Protein AF-A0A1Q9V1P1-F1 (afdb_monomer)

Solvent-accessible surface area (backbone atoms only — not comparable to full-atom values): 10902 Å² total; per-residue (Å²): 132,72,70,79,78,67,69,70,75,79,71,92,53,67,64,60,58,49,51,49,50,50,49,48,67,58,44,41,55,55,51,9,43,53,54,6,36,26,51,24,18,42,76,57,68,39,40,88,61,74,66,48,83,85,30,65,69,72,20,43,69,40,45,76,73,29,38,64,60,49,50,41,84,78,64,68,96,49,63,64,30,51,38,67,47,28,50,52,34,13,52,50,38,25,49,51,52,49,52,51,50,52,50,52,50,52,52,48,42,75,75,70,34,85,84,62,61,89,82,62,66,50,73,66,52,38,36,69,75,64,33,49,69,56,53,61,71,42,37,57,77,79,38,43,86,84,45,68,78,86,48,75,64,63,64,51,51,67,61,62,71,74,75,74,82,81,80,80,85,83,87,81,84,84,85,90,82,85,91,86,132

Secondary structure (DSSP, 8-state):
--GGG--PPPP--HHHHHHHHHHHHHHHHHHHHHHHHHHHHHHTT----PPPTTHHHHTHHHHHTT-TTTT-SSPPSSPPPPHHHHHHHHHHHHHHHHHHHHHHHHHHHHHH-TTS-TTS--HHHHHHHH-HHHHHHTHHHH-TTTS----HHHHHHHHHTT---PPPPPP----------

Mean predicted aligned error: 16.91 Å

Sequence (181 aa):
MQRERRENPYPFDWQLAAGAGLAVLLGVPVLGLHLGRILANLTVGAGLTLTAQDEIFTCLPGLLRGDAAAGLDPAPDSEVATAVALWAWSGGMTLTLAMLGIWATAWWWQRHGPGKVLGTATKDEAEQLLGSSRLRRHRHVIRPDLYPRRTLGDRLVGILTWTQPEHAPEQVDGPAEAGRS

Radius of gyration: 40.96 Å; Cα contacts (8 Å, |Δi|>4): 120; chains: 1; bounding box: 60×41×129 Å

Structure (mmCIF, N/CA/C/O backbone):
data_AF-A0A1Q9V1P1-F1
#
_entry.id   AF-A0A1Q9V1P1-F1
#
loop_
_atom_site.group_PDB
_atom_site.id
_atom_site.type_symbol
_atom_site.label_atom_id
_atom_site.label_alt_id
_atom_site.label_comp_id
_atom_site.label_asym_id
_atom_site.label_entity_id
_atom_site.label_seq_id
_atom_site.pdbx_PDB_ins_code
_atom_site.Cartn_x
_atom_site.Cartn_y
_atom_site.Cartn_z
_atom_site.occupancy
_atom_site.B_iso_or_equiv
_atom_site.auth_seq_id
_atom_site.auth_comp_id
_atom_site.auth_asym_id
_atom_site.auth_atom_id
_atom_site.pdbx_PDB_model_num
ATOM 1 N N . MET A 1 1 ? -41.689 -8.551 16.081 1.00 45.94 1 MET A N 1
ATOM 2 C CA . MET A 1 1 ? -40.897 -7.821 17.097 1.00 45.94 1 MET A CA 1
ATOM 3 C C . MET A 1 1 ? -39.895 -8.675 17.895 1.00 45.94 1 MET A C 1
ATOM 5 O O . MET A 1 1 ? -39.017 -8.088 18.498 1.00 45.94 1 MET A O 1
ATOM 9 N N . GLN A 1 2 ? -39.937 -10.023 17.905 1.00 54.56 2 GLN A N 1
ATOM 10 C CA . GLN A 1 2 ? -38.922 -10.837 18.622 1.00 54.56 2 GLN A CA 1
ATOM 11 C C . GLN A 1 2 ? -37.746 -11.369 17.771 1.00 54.56 2 GLN A C 1
ATOM 13 O O . GLN A 1 2 ? -36.764 -11.842 18.337 1.00 54.56 2 GLN A O 1
ATOM 18 N N . ARG A 1 3 ? -37.813 -11.295 16.432 1.00 50.81 3 ARG A N 1
ATOM 19 C CA . ARG A 1 3 ? -36.730 -11.763 15.536 1.00 50.81 3 ARG A CA 1
ATOM 20 C C . ARG A 1 3 ? -35.490 -10.862 15.565 1.00 50.81 3 ARG A C 1
ATOM 22 O O . ARG A 1 3 ? -34.380 -11.367 15.554 1.00 50.81 3 ARG A O 1
ATOM 29 N N . GLU A 1 4 ? -35.697 -9.562 15.721 1.00 50.78 4 GLU A N 1
ATOM 30 C CA . GLU A 1 4 ? -34.662 -8.515 15.729 1.00 50.78 4 GLU A CA 1
ATOM 31 C C . GLU A 1 4 ? -33.763 -8.553 16.982 1.00 50.78 4 GLU A C 1
ATOM 33 O O . GLU A 1 4 ? -32.690 -7.972 17.012 1.00 50.78 4 GLU A O 1
ATOM 38 N N . ARG A 1 5 ? -34.171 -9.293 18.026 1.00 54.66 5 ARG A N 1
ATOM 39 C CA . ARG A 1 5 ? -33.427 -9.433 19.292 1.00 54.66 5 ARG A CA 1
ATOM 40 C C . ARG A 1 5 ? -32.485 -10.643 19.335 1.00 54.66 5 ARG A C 1
ATOM 42 O O . ARG A 1 5 ? -31.863 -10.873 20.368 1.00 54.66 5 ARG A O 1
ATOM 49 N N . ARG A 1 6 ? -32.449 -11.458 18.273 1.00 56.62 6 ARG A N 1
ATOM 50 C CA . ARG A 1 6 ? -31.662 -12.706 18.191 1.00 56.62 6 ARG A CA 1
ATOM 51 C C . ARG A 1 6 ? -30.543 -12.666 17.153 1.00 56.62 6 ARG A C 1
ATOM 53 O O . ARG A 1 6 ? -29.820 -13.651 17.034 1.00 56.62 6 ARG A O 1
ATOM 60 N N . GLU A 1 7 ? -30.378 -11.564 16.430 1.00 47.47 7 GLU A N 1
ATOM 61 C CA . GLU A 1 7 ? -29.141 -11.332 15.691 1.00 47.47 7 GLU A CA 1
ATOM 62 C C . GLU A 1 7 ? -28.078 -10.917 16.699 1.00 47.47 7 GLU A C 1
ATOM 64 O O . GLU A 1 7 ? -27.977 -9.763 17.107 1.00 47.47 7 GLU A O 1
ATOM 69 N N . ASN A 1 8 ? -27.324 -11.908 17.168 1.00 51.56 8 ASN A N 1
ATOM 70 C CA . ASN A 1 8 ? -26.041 -11.650 17.790 1.00 51.56 8 ASN A CA 1
ATOM 71 C C . ASN A 1 8 ? -25.154 -11.037 16.694 1.00 51.56 8 ASN A C 1
ATOM 73 O O . ASN A 1 8 ? -24.924 -11.725 15.694 1.00 51.56 8 ASN A O 1
ATOM 77 N N . PRO A 1 9 ? -24.691 -9.778 16.819 1.00 60.25 9 PRO A N 1
ATOM 78 C CA . PRO A 1 9 ? -23.701 -9.246 15.898 1.00 60.25 9 PRO A CA 1
ATOM 79 C C . PRO A 1 9 ? -22.531 -10.218 15.913 1.00 60.25 9 PRO A C 1
ATOM 81 O O . PRO A 1 9 ? -22.012 -10.531 16.987 1.00 60.25 9 PRO A O 1
ATOM 84 N N . TYR A 1 10 ? -22.175 -10.760 14.749 1.00 52.19 10 TYR A N 1
ATOM 85 C CA . TYR A 1 10 ? -21.054 -11.683 14.661 1.00 52.19 10 TYR A CA 1
ATOM 86 C C . TYR A 1 10 ? -19.842 -10.986 15.298 1.00 52.19 10 TYR A C 1
ATOM 88 O O . TYR A 1 10 ? -19.524 -9.860 14.895 1.00 52.19 10 TYR A O 1
ATOM 96 N N . PRO A 1 11 ? -19.244 -11.554 16.362 1.00 66.25 11 PRO A N 1
ATOM 97 C CA . PRO A 1 11 ? -18.160 -10.883 17.053 1.00 66.25 11 PRO A CA 1
ATOM 98 C C . PRO A 1 11 ? -17.034 -10.687 16.050 1.00 66.25 11 PRO A C 1
ATOM 100 O O . PRO A 1 11 ? -16.699 -11.624 15.333 1.00 66.25 11 PRO A O 1
ATOM 103 N N . PHE A 1 12 ? -16.486 -9.472 15.999 1.00 67.75 12 PHE A N 1
ATOM 104 C CA . PHE A 1 12 ? -15.350 -9.145 15.148 1.00 67.75 12 PHE A CA 1
ATOM 105 C C . PHE A 1 12 ? -14.227 -10.148 15.419 1.00 67.75 12 PHE A C 1
ATOM 107 O O . PHE A 1 12 ? -13.562 -10.116 16.456 1.00 67.75 12 PHE A O 1
ATOM 114 N N . ASP A 1 13 ? -14.073 -11.085 14.502 1.00 76.31 13 ASP A N 1
ATOM 115 C CA . ASP A 1 13 ? -13.143 -12.180 14.573 1.00 76.31 13 ASP A CA 1
ATOM 116 C C . ASP A 1 13 ? -11.808 -11.729 13.991 1.00 76.31 13 ASP A C 1
ATOM 118 O O . ASP A 1 13 ? -11.713 -11.099 12.935 1.00 76.31 13 ASP A O 1
ATOM 122 N N . TRP A 1 14 ? -10.732 -12.058 14.705 1.00 82.69 14 TRP A N 1
ATOM 123 C CA . TRP A 1 14 ? -9.365 -11.706 14.318 1.00 82.69 14 TRP A CA 1
ATOM 124 C C . TRP A 1 14 ? -8.993 -12.227 12.919 1.00 82.69 14 TRP A C 1
ATOM 126 O O . TRP A 1 14 ? -8.036 -11.734 12.334 1.00 82.69 14 TRP A O 1
ATOM 136 N N . GLN A 1 15 ? -9.754 -13.179 12.366 1.00 89.44 15 GLN A N 1
ATOM 137 C CA . GLN A 1 15 ? -9.591 -13.721 11.018 1.00 89.44 15 GLN A CA 1
ATOM 138 C C . GLN A 1 15 ? -9.695 -12.639 9.939 1.00 89.44 15 GLN A C 1
ATOM 140 O O . GLN A 1 15 ? -8.880 -12.631 9.021 1.00 89.44 15 GLN A O 1
ATOM 145 N N . LEU A 1 16 ? -10.631 -11.690 10.065 1.00 82.62 16 LEU A N 1
ATOM 146 C CA . LEU A 1 16 ? -10.758 -10.575 9.118 1.00 82.62 16 LEU A CA 1
ATOM 147 C C . LEU A 1 16 ? -9.546 -9.645 9.197 1.00 82.62 16 LEU A C 1
ATOM 149 O O . LEU A 1 16 ? -8.992 -9.251 8.173 1.00 82.62 16 LEU A O 1
ATOM 153 N N . ALA A 1 17 ? -9.096 -9.340 10.415 1.00 84.31 17 ALA A N 1
ATOM 154 C CA . ALA A 1 17 ? -7.903 -8.531 10.631 1.00 84.31 17 ALA A CA 1
ATOM 155 C C . ALA A 1 17 ? -6.632 -9.235 10.122 1.00 84.31 17 ALA A C 1
ATOM 157 O O . ALA A 1 17 ? -5.791 -8.602 9.490 1.00 84.31 17 ALA A O 1
ATOM 158 N N . ALA A 1 18 ? -6.507 -10.545 10.341 1.00 89.44 18 ALA A N 1
ATOM 159 C CA . ALA A 1 18 ? -5.396 -11.350 9.847 1.00 89.44 18 ALA A CA 1
ATOM 160 C C . ALA A 1 18 ? -5.415 -11.474 8.319 1.00 89.44 18 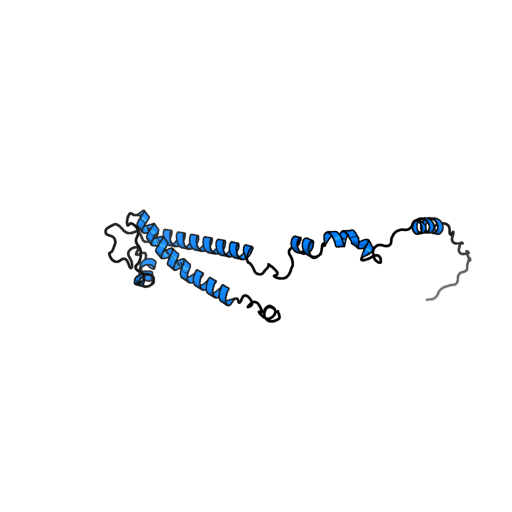ALA A C 1
ATOM 162 O O . ALA A 1 18 ? -4.376 -11.308 7.687 1.00 89.44 18 ALA A O 1
ATOM 163 N N . GLY A 1 19 ? -6.586 -11.701 7.718 1.00 90.31 19 GLY A N 1
ATOM 164 C CA . GLY A 1 19 ? -6.763 -11.733 6.268 1.00 90.31 19 GLY A CA 1
ATOM 165 C C . GLY A 1 19 ? -6.411 -10.395 5.620 1.00 90.31 19 GLY A C 1
ATOM 166 O O . GLY A 1 19 ? -5.662 -10.364 4.647 1.00 90.31 19 GLY A O 1
ATOM 167 N N . ALA A 1 20 ? -6.863 -9.281 6.203 1.00 88.81 20 ALA A N 1
ATOM 168 C CA . ALA A 1 20 ? -6.478 -7.943 5.765 1.00 88.81 20 ALA A CA 1
ATOM 169 C C . ALA A 1 20 ? -4.968 -7.704 5.919 1.00 88.81 20 ALA A C 1
ATOM 171 O O . ALA A 1 20 ? -4.325 -7.224 4.990 1.00 88.81 20 ALA A O 1
ATOM 172 N N . GLY A 1 21 ? -4.384 -8.092 7.056 1.00 91.56 21 GLY A N 1
ATOM 173 C CA . GLY A 1 21 ? -2.945 -7.996 7.295 1.00 91.56 21 GLY A CA 1
ATOM 174 C C . GLY A 1 21 ? -2.126 -8.788 6.276 1.00 91.56 21 GLY A C 1
ATOM 175 O O . GLY A 1 21 ? -1.149 -8.270 5.743 1.00 91.56 21 GLY A O 1
ATOM 176 N N . LEU A 1 22 ? -2.558 -10.006 5.940 1.00 95.00 22 LEU A N 1
ATOM 177 C CA . LEU A 1 22 ? -1.918 -10.841 4.924 1.00 95.00 22 LEU A CA 1
ATOM 178 C C . LEU A 1 22 ? -2.058 -10.241 3.519 1.00 95.00 22 LEU A C 1
ATOM 180 O O . LEU A 1 22 ? -1.078 -10.184 2.779 1.00 95.00 22 LEU A O 1
ATOM 184 N N . ALA A 1 23 ? -3.250 -9.754 3.163 1.00 92.50 23 ALA A N 1
ATOM 185 C CA . ALA A 1 23 ? -3.490 -9.092 1.884 1.00 92.50 23 ALA A CA 1
ATOM 186 C C . ALA A 1 23 ? -2.625 -7.833 1.724 1.00 92.50 23 ALA A C 1
ATOM 188 O O . ALA A 1 23 ? -2.068 -7.608 0.654 1.00 92.50 23 ALA A O 1
ATOM 189 N N . VAL A 1 24 ? -2.454 -7.045 2.789 1.00 93.44 24 VAL A N 1
ATOM 190 C CA . VAL A 1 24 ? -1.553 -5.884 2.806 1.00 93.44 24 VAL A CA 1
ATOM 191 C C . VAL A 1 24 ? -0.095 -6.328 2.688 1.00 93.44 24 VAL A C 1
ATOM 193 O O . VAL A 1 24 ? 0.628 -5.803 1.844 1.00 93.44 24 VAL A O 1
ATOM 196 N N . LEU A 1 25 ? 0.329 -7.315 3.483 1.00 94.00 25 LEU A N 1
ATOM 197 C CA . LEU A 1 25 ? 1.704 -7.820 3.500 1.00 94.00 25 LEU A CA 1
ATOM 198 C C . LEU A 1 25 ? 2.157 -8.328 2.127 1.00 94.00 25 LEU A C 1
ATOM 200 O O . LEU A 1 25 ? 3.292 -8.080 1.734 1.00 94.00 25 LEU A O 1
ATOM 204 N N . LEU A 1 26 ? 1.283 -9.031 1.406 1.00 94.12 26 LEU A N 1
ATOM 205 C CA . LEU A 1 26 ? 1.601 -9.592 0.092 1.00 94.12 26 LEU A CA 1
ATOM 206 C C . LEU A 1 26 ? 1.299 -8.616 -1.051 1.00 94.12 26 LEU A C 1
ATOM 208 O O . LEU A 1 26 ? 2.063 -8.530 -2.009 1.00 94.12 26 LEU A O 1
ATOM 212 N N . GLY A 1 27 ? 0.200 -7.869 -0.960 1.00 94.88 27 GLY A N 1
ATOM 213 C CA . GLY A 1 27 ? -0.269 -6.989 -2.026 1.00 94.88 27 GLY A CA 1
ATOM 214 C C . GLY A 1 27 ? 0.524 -5.691 -2.139 1.00 94.88 27 GLY A C 1
ATOM 215 O O . GLY A 1 27 ? 0.838 -5.270 -3.251 1.00 94.88 27 GLY A O 1
ATOM 216 N N . VAL A 1 28 ? 0.890 -5.059 -1.017 1.00 96.38 28 VAL A N 1
ATOM 217 C CA . VAL A 1 28 ? 1.591 -3.762 -1.035 1.00 96.38 28 VAL A CA 1
ATOM 218 C C . VAL A 1 28 ? 2.962 -3.842 -1.714 1.00 96.38 28 VAL A C 1
ATOM 220 O O . VAL A 1 28 ? 3.223 -2.980 -2.551 1.00 96.38 28 VAL A O 1
ATOM 223 N N . PRO A 1 29 ? 3.822 -4.848 -1.456 1.00 95.31 29 PRO A N 1
ATOM 224 C CA . PRO A 1 29 ? 5.093 -4.974 -2.168 1.00 95.31 29 PRO A CA 1
ATOM 225 C C . PRO A 1 29 ? 4.919 -5.191 -3.673 1.00 95.31 29 PRO A C 1
ATOM 227 O O . PRO A 1 29 ? 5.636 -4.584 -4.463 1.00 95.31 29 PRO A O 1
ATOM 230 N N . VAL A 1 30 ? 3.949 -6.016 -4.084 1.00 95.25 30 VAL A N 1
ATOM 231 C CA . VAL A 1 30 ? 3.679 -6.282 -5.507 1.00 95.25 30 VAL A CA 1
ATOM 232 C C . VAL A 1 30 ? 3.199 -5.009 -6.205 1.00 95.25 30 VAL A C 1
ATOM 234 O O . VAL A 1 30 ? 3.740 -4.631 -7.243 1.00 95.25 30 VAL A O 1
ATOM 237 N N . LEU A 1 31 ? 2.233 -4.302 -5.613 1.00 95.56 31 LEU A N 1
ATOM 238 C CA . LEU A 1 31 ? 1.747 -3.023 -6.136 1.00 95.56 31 LEU A CA 1
ATOM 239 C C . LEU A 1 31 ? 2.850 -1.964 -6.155 1.00 95.56 31 LEU A C 1
ATOM 241 O O . LEU A 1 31 ? 2.987 -1.241 -7.139 1.00 95.56 31 LEU A O 1
ATOM 245 N N . GLY A 1 32 ? 3.654 -1.892 -5.095 1.00 95.81 32 GLY A N 1
ATOM 246 C CA . GLY A 1 32 ? 4.775 -0.968 -4.983 1.00 95.81 32 GLY A CA 1
ATOM 247 C C . GLY A 1 32 ? 5.842 -1.206 -6.046 1.00 95.81 32 GLY A C 1
ATOM 248 O O . GLY A 1 32 ? 6.342 -0.242 -6.618 1.00 95.81 32 GLY A O 1
ATOM 249 N N . LEU A 1 33 ? 6.133 -2.466 -6.374 1.00 95.81 33 LEU A N 1
ATOM 250 C CA . LEU A 1 33 ? 7.082 -2.831 -7.424 1.00 95.81 33 LEU A CA 1
ATOM 251 C C . LEU A 1 33 ? 6.575 -2.445 -8.821 1.00 95.81 33 LEU A C 1
ATOM 253 O O . LEU A 1 33 ? 7.312 -1.833 -9.588 1.00 95.81 33 LEU A O 1
ATOM 257 N N . HIS A 1 34 ? 5.307 -2.725 -9.143 1.00 95.12 34 HIS A N 1
ATOM 258 C CA . HIS A 1 34 ? 4.727 -2.366 -10.447 1.00 95.12 34 HIS A CA 1
ATOM 259 C C . HIS A 1 34 ? 4.560 -0.852 -10.619 1.00 95.12 34 HIS A C 1
ATOM 261 O O . HIS A 1 34 ? 4.956 -0.294 -11.641 1.00 95.12 34 HIS A O 1
ATOM 267 N N . LEU A 1 35 ? 4.029 -0.158 -9.608 1.00 95.75 35 LEU A N 1
ATOM 268 C CA . LEU A 1 35 ? 3.885 1.302 -9.634 1.00 95.75 35 LEU A CA 1
ATOM 269 C C . LEU A 1 35 ? 5.245 2.010 -9.595 1.00 95.75 35 LEU A C 1
ATOM 271 O O . LEU A 1 35 ? 5.440 3.010 -10.284 1.00 95.75 35 LEU A O 1
ATOM 275 N N . GLY A 1 36 ? 6.200 1.469 -8.837 1.00 94.81 36 GLY A N 1
ATOM 276 C CA . GLY A 1 36 ? 7.583 1.932 -8.816 1.00 94.81 36 GLY A CA 1
ATOM 277 C C . GLY A 1 36 ? 8.264 1.782 -10.170 1.00 94.81 36 GLY A C 1
ATOM 278 O O . GLY A 1 36 ? 8.895 2.728 -10.630 1.00 94.81 36 GLY A O 1
ATOM 279 N N . ARG A 1 37 ? 8.074 0.645 -10.852 1.00 94.44 37 ARG A N 1
ATOM 280 C CA . ARG A 1 37 ? 8.557 0.430 -12.223 1.00 94.44 37 ARG A CA 1
ATOM 281 C C . ARG A 1 37 ? 7.979 1.447 -13.199 1.00 94.44 37 ARG A C 1
ATOM 283 O O . ARG A 1 37 ? 8.737 2.041 -13.958 1.00 94.44 37 ARG A O 1
ATOM 290 N N . ILE A 1 38 ? 6.661 1.667 -13.167 1.00 94.75 38 ILE A N 1
A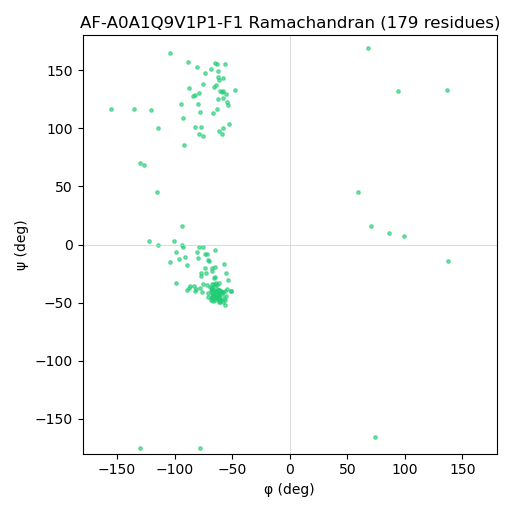TOM 291 C CA . ILE A 1 38 ? 6.003 2.664 -14.026 1.00 94.75 38 ILE A CA 1
ATOM 292 C C . ILE A 1 38 ? 6.645 4.034 -13.810 1.00 94.75 38 ILE A C 1
ATOM 294 O O . ILE A 1 38 ? 7.016 4.699 -14.772 1.00 94.75 38 ILE A O 1
ATOM 298 N N . LEU A 1 39 ? 6.826 4.438 -12.552 1.00 95.56 39 LEU A N 1
ATOM 299 C CA . LEU A 1 39 ? 7.386 5.743 -12.223 1.00 95.56 39 LEU A CA 1
ATOM 300 C C . LEU A 1 39 ? 8.868 5.854 -12.610 1.00 95.56 39 LEU A C 1
ATOM 302 O O . LEU A 1 39 ? 9.270 6.861 -13.183 1.00 95.56 39 LEU A O 1
ATOM 306 N N . ALA A 1 40 ? 9.656 4.800 -12.394 1.00 94.44 40 ALA A N 1
ATOM 307 C CA . ALA A 1 40 ? 11.049 4.735 -12.820 1.00 94.44 40 ALA A CA 1
ATOM 308 C C . ALA A 1 40 ? 11.180 4.875 -14.344 1.00 94.44 40 ALA A C 1
ATOM 310 O O . ALA A 1 40 ? 11.933 5.723 -14.820 1.00 94.44 40 ALA A O 1
ATOM 311 N N . ASN A 1 41 ? 10.396 4.112 -15.106 1.00 94.44 41 ASN A N 1
ATOM 312 C CA . ASN A 1 41 ? 10.390 4.171 -16.568 1.00 94.44 41 ASN A CA 1
ATOM 313 C C . ASN A 1 41 ? 9.881 5.527 -17.088 1.00 94.44 41 ASN A C 1
ATOM 315 O O . ASN A 1 41 ? 10.438 6.061 -18.045 1.00 94.44 41 ASN A O 1
ATOM 319 N N . LEU A 1 42 ? 8.912 6.156 -16.413 1.00 93.50 42 LEU A N 1
ATOM 320 C CA . LEU A 1 42 ? 8.497 7.527 -16.727 1.00 93.50 42 LEU A CA 1
ATOM 321 C C . LEU A 1 42 ? 9.640 8.536 -16.555 1.00 93.50 42 LEU A C 1
ATOM 323 O O . LEU A 1 42 ? 9.778 9.429 -17.388 1.00 93.50 42 LEU A O 1
ATOM 327 N N . THR A 1 43 ? 10.479 8.399 -15.519 1.00 92.81 43 THR A N 1
ATOM 328 C CA . THR A 1 43 ? 11.584 9.349 -15.285 1.00 92.81 43 THR A CA 1
ATOM 329 C C . THR A 1 43 ? 12.693 9.308 -16.334 1.00 92.81 43 THR A C 1
ATOM 331 O O . THR A 1 43 ? 13.386 10.308 -16.503 1.00 92.81 43 THR A O 1
ATOM 334 N N . VAL A 1 44 ? 12.843 8.195 -17.056 1.00 93.19 44 VAL A N 1
ATOM 335 C CA . VAL A 1 44 ? 13.832 8.041 -18.141 1.00 93.19 44 VAL A CA 1
ATOM 336 C C . VAL A 1 44 ? 13.223 8.197 -19.538 1.00 93.19 44 VAL A C 1
ATOM 338 O O . VAL A 1 44 ? 13.923 8.078 -20.536 1.00 93.19 44 VAL A O 1
ATOM 341 N N . GLY A 1 45 ? 11.927 8.510 -19.626 1.00 88.69 45 GLY A N 1
ATOM 342 C CA . GLY A 1 45 ? 11.244 8.737 -20.900 1.00 88.69 45 GLY A CA 1
ATOM 343 C C . GLY A 1 45 ? 10.709 7.475 -21.577 1.00 88.69 45 GLY A C 1
ATOM 344 O O . GLY A 1 45 ? 10.216 7.574 -22.696 1.00 88.69 45 GLY A O 1
ATOM 345 N N . ALA A 1 46 ? 10.715 6.321 -20.899 1.00 87.81 46 ALA A N 1
ATOM 346 C CA . ALA A 1 46 ? 10.155 5.076 -21.427 1.00 87.81 46 ALA A CA 1
ATOM 347 C C . ALA A 1 46 ? 8.622 4.997 -21.429 1.00 87.81 46 ALA A C 1
ATOM 349 O O . ALA A 1 46 ? 8.035 4.029 -21.910 1.00 87.81 46 ALA A O 1
ATOM 350 N N . GLY A 1 47 ? 7.960 6.037 -20.920 1.00 87.25 47 GLY A N 1
ATOM 351 C CA . GLY A 1 47 ? 6.508 6.150 -20.939 1.00 87.25 47 GLY A CA 1
ATOM 352 C C . GLY A 1 47 ? 5.807 5.240 -19.927 1.00 87.25 47 GLY A C 1
ATOM 353 O O . GLY A 1 47 ? 6.400 4.724 -18.975 1.00 87.25 47 GLY A O 1
ATOM 354 N N . LEU A 1 48 ? 4.493 5.088 -20.109 1.00 87.50 48 LEU A N 1
ATOM 355 C CA . LEU A 1 48 ? 3.657 4.252 -19.251 1.00 87.50 48 LEU A CA 1
ATOM 356 C C . LEU A 1 48 ? 3.847 2.777 -19.605 1.00 87.50 48 LEU A C 1
ATOM 358 O O . LEU A 1 48 ? 3.258 2.263 -20.550 1.00 87.50 48 LEU A O 1
ATOM 362 N N . THR A 1 49 ? 4.645 2.092 -18.796 1.00 88.19 49 THR A N 1
ATOM 363 C CA . THR A 1 49 ? 4.914 0.659 -18.931 1.00 88.19 49 THR A CA 1
ATOM 364 C C . THR A 1 49 ? 3.913 -0.134 -18.093 1.00 88.19 49 THR A C 1
ATOM 366 O O . THR A 1 49 ? 4.159 -0.440 -16.927 1.00 88.19 49 THR A O 1
ATOM 369 N N . LEU A 1 50 ? 2.740 -0.428 -18.657 1.00 86.75 50 LEU A N 1
ATOM 370 C CA . LEU A 1 50 ? 1.718 -1.253 -18.002 1.00 86.75 50 LEU A CA 1
ATOM 371 C C . LEU A 1 50 ? 2.012 -2.739 -18.240 1.00 86.75 50 LEU A C 1
ATOM 373 O O . LEU A 1 50 ? 2.203 -3.158 -19.376 1.00 86.75 50 LEU A O 1
ATOM 377 N N . THR A 1 51 ? 2.060 -3.534 -17.170 1.00 88.88 51 THR A N 1
ATOM 378 C CA . THR A 1 51 ? 2.232 -4.994 -17.269 1.00 88.88 51 THR A CA 1
ATOM 379 C C . THR A 1 51 ? 0.925 -5.636 -17.716 1.00 88.88 51 THR A C 1
ATOM 381 O O . THR A 1 51 ? -0.137 -5.278 -17.198 1.00 88.88 51 THR A O 1
ATOM 384 N N . ALA A 1 52 ? 0.998 -6.615 -18.616 1.00 88.62 52 ALA A N 1
ATOM 385 C CA . ALA A 1 52 ? -0.138 -7.477 -18.915 1.00 88.62 52 ALA A CA 1
ATOM 386 C C . ALA A 1 52 ? -0.560 -8.271 -17.663 1.00 88.62 52 ALA A C 1
ATOM 388 O O . ALA A 1 52 ? 0.255 -8.551 -16.781 1.00 88.62 52 ALA A O 1
ATOM 389 N N . GLN A 1 53 ? -1.852 -8.591 -17.543 1.00 88.62 53 GLN A N 1
ATOM 390 C CA . GLN A 1 53 ? -2.414 -9.165 -16.313 1.00 88.62 53 GLN A CA 1
ATOM 391 C C . GLN A 1 53 ? -1.834 -10.550 -15.975 1.00 88.62 53 GLN A C 1
ATOM 393 O O . GLN A 1 53 ? -1.678 -10.891 -14.803 1.00 88.62 53 GLN A O 1
ATOM 398 N N . ASP A 1 54 ? -1.506 -11.330 -16.996 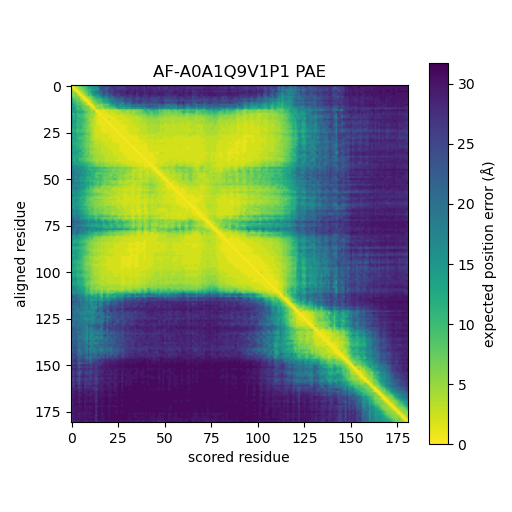1.00 91.62 54 ASP A N 1
ATOM 399 C CA . ASP A 1 54 ? -0.863 -12.643 -16.933 1.00 91.62 54 ASP A CA 1
ATOM 400 C C . ASP A 1 54 ? 0.627 -12.576 -16.556 1.00 91.62 54 ASP A C 1
ATOM 402 O O . ASP A 1 54 ? 1.155 -13.505 -15.945 1.00 91.62 54 ASP A O 1
ATOM 406 N N . GLU A 1 55 ? 1.283 -11.446 -16.813 1.00 91.94 55 GLU A N 1
ATOM 407 C CA . GLU A 1 55 ? 2.700 -11.230 -16.508 1.00 91.94 55 GLU A CA 1
ATOM 408 C C . GLU A 1 55 ? 2.952 -10.634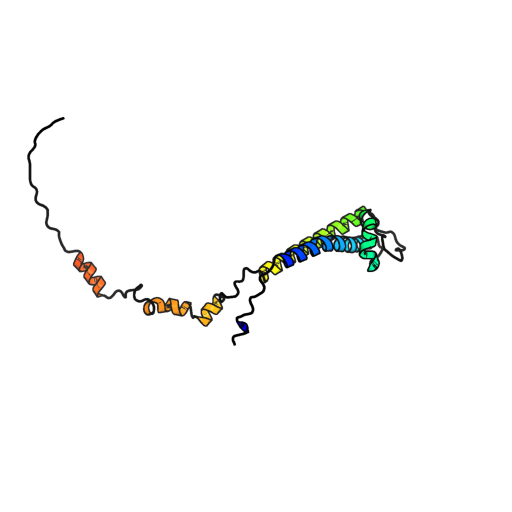 -15.113 1.00 91.94 55 GLU A C 1
ATOM 410 O O . GLU A 1 55 ? 4.088 -10.641 -14.636 1.00 91.94 55 GLU A O 1
ATOM 415 N N . ILE A 1 56 ? 1.913 -10.172 -14.398 1.00 90.69 56 ILE A N 1
ATOM 416 C CA . ILE A 1 56 ? 2.037 -9.479 -13.094 1.00 90.69 56 ILE A CA 1
ATOM 417 C C . ILE A 1 56 ? 2.903 -10.249 -12.087 1.00 90.69 56 ILE A C 1
ATOM 419 O O . ILE A 1 56 ? 3.679 -9.630 -11.354 1.00 90.69 56 ILE A O 1
ATOM 423 N N . PHE A 1 57 ? 2.773 -11.576 -12.035 1.00 92.94 57 PHE A N 1
ATOM 424 C CA . PHE A 1 57 ? 3.524 -12.423 -11.102 1.00 92.94 57 PHE A CA 1
ATOM 425 C C . PHE A 1 57 ? 4.753 -13.073 -11.743 1.00 92.94 57 PHE A C 1
ATOM 427 O O . PHE A 1 57 ? 5.773 -13.247 -11.075 1.00 92.94 57 PHE A O 1
ATOM 434 N N . THR A 1 58 ? 4.680 -13.394 -13.033 1.00 94.25 58 THR A N 1
ATOM 435 C CA . THR A 1 58 ? 5.746 -14.077 -13.778 1.00 94.25 58 THR A CA 1
ATOM 436 C C . THR A 1 58 ? 6.984 -13.194 -13.937 1.00 94.25 58 THR A C 1
ATOM 438 O O . THR A 1 58 ? 8.107 -13.688 -13.843 1.00 94.25 58 THR A O 1
ATOM 441 N N . CYS A 1 59 ? 6.803 -11.876 -14.068 1.00 92.50 59 CYS A N 1
ATOM 442 C CA . CYS A 1 59 ? 7.905 -10.925 -14.216 1.00 92.50 59 CYS A CA 1
ATOM 443 C C . CYS A 1 59 ? 8.612 -10.543 -12.900 1.00 92.50 59 CYS A C 1
ATOM 445 O O . CYS A 1 59 ? 9.695 -9.950 -12.934 1.00 92.50 59 CYS A O 1
ATOM 447 N N . LEU A 1 60 ? 8.052 -10.897 -11.732 1.00 93.31 60 LEU A N 1
ATOM 448 C CA . LEU A 1 60 ? 8.591 -10.501 -10.422 1.00 93.31 60 LEU A CA 1
ATOM 449 C C . LEU A 1 60 ? 10.064 -10.891 -10.220 1.00 93.31 60 LEU A C 1
ATOM 451 O O . LEU A 1 60 ? 10.830 -10.043 -9.759 1.00 93.31 60 LEU A O 1
ATOM 455 N N . PRO A 1 61 ? 10.523 -12.109 -10.575 1.00 94.75 61 PRO A N 1
ATOM 456 C CA . PRO A 1 61 ? 11.930 -12.466 -10.424 1.00 94.75 61 PRO A CA 1
ATOM 457 C C . PRO A 1 61 ? 12.869 -11.585 -11.260 1.00 94.75 61 PRO A C 1
ATOM 459 O O . PRO A 1 61 ? 13.988 -11.319 -10.825 1.00 94.75 61 PRO A O 1
ATOM 462 N N . GLY A 1 62 ? 12.431 -11.126 -12.438 1.00 93.50 62 GLY A N 1
ATOM 463 C CA . GLY A 1 62 ? 13.188 -10.193 -13.279 1.00 93.50 62 GLY A CA 1
ATOM 464 C C . GLY A 1 62 ? 13.285 -8.810 -12.639 1.00 93.50 62 GLY A C 1
ATOM 465 O O . GLY A 1 62 ? 14.383 -8.284 -12.457 1.00 93.50 62 GLY A O 1
ATOM 466 N N . LEU A 1 63 ? 12.155 -8.281 -12.165 1.00 93.31 63 LEU A N 1
ATOM 467 C CA . LEU A 1 63 ? 12.099 -6.992 -11.466 1.00 93.31 63 LEU A CA 1
ATOM 468 C C . LEU A 1 63 ? 12.954 -6.984 -10.191 1.00 93.31 63 LEU A C 1
ATOM 470 O O . LEU A 1 63 ? 13.683 -6.027 -9.926 1.00 93.31 63 LEU A O 1
ATOM 474 N N . LEU A 1 64 ? 12.935 -8.077 -9.423 1.00 93.75 64 LEU A N 1
ATOM 475 C CA . LEU A 1 64 ? 13.771 -8.231 -8.228 1.00 93.75 64 LEU A CA 1
ATOM 476 C C . LEU A 1 64 ? 15.271 -8.266 -8.553 1.00 93.75 64 LEU A C 1
ATOM 478 O O . LEU A 1 64 ? 16.078 -7.847 -7.727 1.00 93.75 64 LEU A O 1
ATOM 482 N N . ARG A 1 65 ? 15.657 -8.713 -9.754 1.00 95.38 65 ARG A N 1
ATOM 483 C CA . ARG A 1 65 ? 17.045 -8.644 -10.244 1.00 95.38 65 ARG A CA 1
ATOM 484 C C . ARG A 1 65 ? 17.428 -7.270 -10.795 1.00 95.38 65 ARG A C 1
ATOM 486 O O . ARG A 1 65 ? 18.601 -7.063 -11.091 1.00 95.38 65 ARG A O 1
ATOM 493 N N . GLY A 1 66 ? 1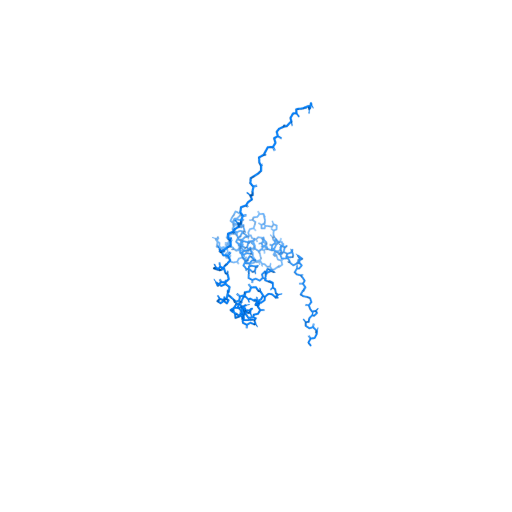6.479 -6.340 -10.903 1.00 92.56 66 GLY A N 1
ATOM 494 C CA . GLY A 1 66 ? 16.721 -4.993 -11.416 1.00 92.56 66 GLY A CA 1
ATOM 495 C C . GLY A 1 66 ? 16.339 -4.786 -12.884 1.00 92.56 66 GLY A C 1
ATOM 496 O O . GLY A 1 66 ? 16.647 -3.729 -13.425 1.00 92.56 66 GLY A O 1
ATOM 497 N N . ASP A 1 67 ? 15.695 -5.760 -13.532 1.00 92.88 67 ASP A N 1
ATOM 498 C CA . ASP A 1 67 ? 15.254 -5.637 -14.925 1.00 92.88 67 ASP A CA 1
ATOM 499 C C . ASP A 1 67 ? 13.916 -4.888 -15.009 1.00 92.88 67 ASP A C 1
ATOM 501 O O . ASP A 1 67 ? 12.851 -5.454 -14.759 1.00 92.88 67 ASP A O 1
ATOM 505 N N . ALA A 1 68 ? 13.972 -3.602 -15.367 1.00 92.12 68 ALA A N 1
ATOM 506 C CA . ALA A 1 68 ? 12.801 -2.735 -15.498 1.00 92.12 68 ALA A CA 1
ATOM 507 C C . ALA A 1 68 ? 11.938 -3.021 -16.746 1.00 92.12 68 ALA A C 1
ATOM 509 O O . ALA A 1 68 ? 10.843 -2.458 -16.852 1.00 92.12 68 ALA A O 1
ATOM 510 N N . ALA A 1 69 ? 12.400 -3.880 -17.663 1.00 92.25 69 ALA A N 1
ATOM 511 C CA . ALA A 1 69 ? 11.670 -4.301 -18.858 1.00 92.25 69 ALA A CA 1
ATOM 512 C C . ALA A 1 69 ? 10.975 -5.664 -18.696 1.00 92.25 69 ALA A C 1
ATOM 514 O O . ALA A 1 69 ? 10.211 -6.073 -19.570 1.00 92.25 69 ALA A O 1
ATOM 515 N N . ALA A 1 70 ? 11.211 -6.368 -17.586 1.00 92.25 70 ALA A N 1
ATOM 516 C CA . ALA A 1 70 ? 10.673 -7.704 -17.364 1.00 92.25 70 ALA A CA 1
ATOM 517 C C . ALA A 1 70 ? 9.136 -7.744 -17.509 1.00 92.25 70 ALA A C 1
ATOM 519 O O . ALA A 1 70 ? 8.417 -6.955 -16.883 1.00 92.25 70 ALA A O 1
ATOM 520 N N . GLY A 1 71 ? 8.644 -8.692 -18.315 1.00 86.94 71 GLY A N 1
ATOM 521 C CA . GLY A 1 71 ? 7.213 -8.915 -18.562 1.00 86.94 71 GLY A CA 1
ATOM 522 C C . GLY A 1 71 ? 6.522 -7.837 -19.402 1.00 86.94 71 GLY A C 1
ATOM 523 O O . GLY A 1 71 ? 5.298 -7.734 -19.357 1.00 86.94 71 GLY A O 1
ATOM 524 N N . LEU A 1 72 ? 7.280 -6.990 -20.109 1.00 89.62 72 LEU A N 1
ATOM 525 C CA . LEU A 1 72 ? 6.737 -6.048 -21.087 1.00 89.62 72 LEU A CA 1
ATOM 526 C C . LEU A 1 72 ? 6.785 -6.650 -22.490 1.00 89.62 72 LEU A C 1
ATOM 528 O O . LEU A 1 72 ? 7.864 -6.956 -22.996 1.00 89.62 72 LEU A O 1
ATOM 532 N N . ASP A 1 73 ? 5.615 -6.765 -23.115 1.00 87.38 73 ASP A N 1
ATOM 533 C CA . ASP A 1 73 ? 5.464 -7.140 -24.518 1.00 87.38 73 ASP A CA 1
ATOM 5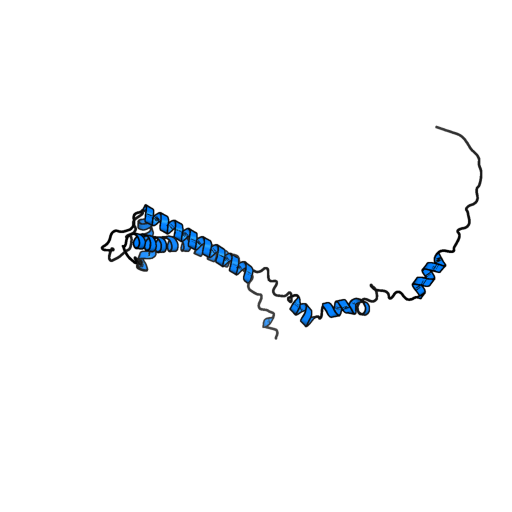34 C C . ASP A 1 73 ? 4.433 -6.206 -25.192 1.00 87.38 73 ASP A C 1
ATOM 536 O O . ASP A 1 73 ? 3.274 -6.176 -24.764 1.00 87.38 73 ASP A O 1
ATOM 540 N N . PRO A 1 74 ? 4.822 -5.397 -26.197 1.00 83.50 74 PRO A N 1
ATOM 541 C CA . PRO A 1 74 ? 6.180 -5.244 -26.721 1.00 83.50 74 PRO A CA 1
ATOM 542 C C . PRO A 1 74 ? 7.121 -4.555 -25.723 1.00 83.50 74 PRO A C 1
ATOM 544 O O . PRO A 1 74 ? 6.706 -3.729 -24.903 1.00 83.50 74 PRO A O 1
ATOM 547 N N . ALA A 1 75 ? 8.411 -4.884 -25.814 1.00 81.94 75 ALA A N 1
ATOM 548 C CA . ALA A 1 75 ? 9.442 -4.166 -25.078 1.00 81.94 75 ALA A CA 1
ATOM 549 C C . ALA A 1 75 ? 9.473 -2.688 -25.524 1.00 81.94 75 ALA A C 1
ATOM 551 O O . ALA A 1 75 ? 9.293 -2.410 -26.711 1.00 81.94 75 ALA A O 1
ATOM 552 N N . PRO A 1 76 ? 9.684 -1.734 -24.602 1.00 84.19 76 PRO A N 1
ATOM 553 C CA . PRO A 1 76 ? 9.737 -0.319 -24.952 1.00 84.19 76 PRO A CA 1
ATOM 554 C C . PRO A 1 76 ? 10.922 -0.015 -25.883 1.00 84.19 76 PRO A C 1
ATOM 556 O O . PRO A 1 76 ? 12.036 -0.477 -25.648 1.00 84.19 76 PRO A O 1
ATOM 559 N N . ASP A 1 77 ? 10.688 0.815 -26.906 1.00 82.56 77 ASP A N 1
ATOM 560 C CA . ASP A 1 77 ? 11.701 1.215 -27.904 1.00 82.56 77 ASP A CA 1
ATOM 561 C C . ASP A 1 77 ? 12.788 2.158 -27.340 1.00 82.56 77 ASP A C 1
ATOM 563 O O . ASP A 1 77 ? 13.811 2.424 -27.971 1.00 82.56 77 ASP A O 1
ATOM 567 N N . SER A 1 78 ? 12.548 2.705 -26.153 1.00 84.44 78 SER A N 1
ATOM 568 C CA . SER A 1 78 ? 13.361 3.701 -25.450 1.00 84.44 78 SER A CA 1
ATOM 569 C C . SER A 1 78 ? 14.173 3.096 -24.301 1.00 84.44 78 SER A C 1
ATOM 571 O O . SER A 1 78 ? 13.850 2.021 -23.798 1.00 84.44 78 SER A O 1
ATOM 573 N N . GLU A 1 79 ? 15.166 3.838 -23.806 1.00 89.06 79 GLU A N 1
ATOM 574 C CA . GLU A 1 79 ? 15.979 3.424 -22.657 1.00 89.06 79 GLU A CA 1
ATOM 575 C C . GLU A 1 79 ? 15.122 3.171 -21.404 1.00 89.06 79 GLU A C 1
ATOM 577 O O . GLU A 1 79 ? 14.340 4.020 -20.974 1.00 89.06 79 GLU A O 1
ATOM 582 N N . VAL A 1 80 ? 15.273 1.982 -20.819 1.00 90.69 80 VAL A N 1
ATOM 583 C CA . VAL A 1 80 ? 14.570 1.567 -19.599 1.00 90.69 80 VAL A CA 1
ATOM 584 C C . VAL A 1 80 ? 15.333 1.971 -18.347 1.00 90.69 80 VAL A C 1
ATOM 586 O O . VAL A 1 80 ? 16.547 2.172 -18.365 1.00 90.69 80 VAL A O 1
ATOM 589 N N . ALA A 1 81 ? 14.615 2.090 -17.230 1.00 92.31 81 ALA A N 1
ATOM 590 C CA . ALA A 1 81 ? 15.210 2.551 -15.988 1.00 92.31 81 ALA A CA 1
ATOM 591 C C . ALA A 1 81 ? 16.312 1.606 -15.487 1.00 92.31 81 ALA A C 1
ATOM 593 O O . ALA A 1 81 ? 16.208 0.382 -15.567 1.00 92.31 81 ALA A O 1
ATOM 594 N N . THR A 1 82 ? 17.357 2.188 -14.897 1.00 94.44 82 THR A N 1
ATOM 595 C CA . THR A 1 82 ? 18.423 1.415 -14.249 1.00 94.44 82 THR A CA 1
ATOM 596 C C . THR A 1 82 ? 17.896 0.645 -13.035 1.00 94.44 82 THR A C 1
ATOM 598 O O . THR A 1 82 ? 16.937 1.065 -12.384 1.00 94.44 82 THR A O 1
ATOM 601 N N . ALA A 1 83 ? 18.577 -0.442 -12.657 1.00 95.00 83 ALA A N 1
ATOM 602 C CA . ALA A 1 83 ? 18.220 -1.248 -11.483 1.00 95.00 83 ALA A CA 1
ATOM 603 C C . ALA A 1 83 ? 18.121 -0.417 -10.188 1.00 95.00 83 ALA A C 1
ATOM 605 O O . ALA A 1 83 ? 17.215 -0.615 -9.380 1.00 95.00 83 ALA A O 1
ATOM 606 N N . VAL A 1 84 ? 19.019 0.560 -10.011 1.00 96.00 84 VAL A N 1
ATOM 607 C CA . VAL A 1 84 ? 19.012 1.454 -8.842 1.00 96.00 84 VAL A CA 1
ATOM 608 C C . VAL A 1 84 ? 17.769 2.342 -8.842 1.00 96.00 84 VAL A C 1
ATOM 610 O O . VAL A 1 84 ? 17.112 2.464 -7.809 1.00 96.00 84 VAL A O 1
ATOM 613 N N . ALA A 1 85 ? 17.418 2.931 -9.989 1.00 94.75 85 ALA A N 1
ATOM 614 C CA . ALA A 1 85 ? 16.212 3.745 -10.119 1.00 94.75 85 ALA A CA 1
ATOM 615 C C . ALA A 1 85 ? 14.947 2.906 -9.886 1.00 94.75 85 ALA A C 1
ATOM 617 O O . ALA A 1 85 ? 14.062 3.335 -9.145 1.00 94.75 85 ALA A O 1
ATOM 618 N N . LEU A 1 86 ? 14.891 1.692 -10.446 1.00 96.06 86 LEU A N 1
ATOM 619 C CA . LEU A 1 86 ? 13.795 0.751 -10.229 1.00 96.06 86 LEU A CA 1
ATOM 620 C C . LEU A 1 86 ? 13.601 0.463 -8.737 1.00 96.06 86 LEU A C 1
ATOM 622 O O . LEU A 1 86 ? 12.492 0.613 -8.225 1.00 96.06 86 LEU A O 1
ATOM 626 N N . TRP A 1 87 ? 14.660 0.083 -8.021 1.00 96.62 87 TRP A N 1
ATOM 627 C CA . TRP A 1 87 ? 14.565 -0.233 -6.595 1.00 96.62 87 TRP A CA 1
ATOM 628 C C . TRP A 1 87 ? 14.240 0.989 -5.738 1.00 96.62 87 TRP A C 1
ATOM 630 O O . TRP A 1 87 ? 13.434 0.873 -4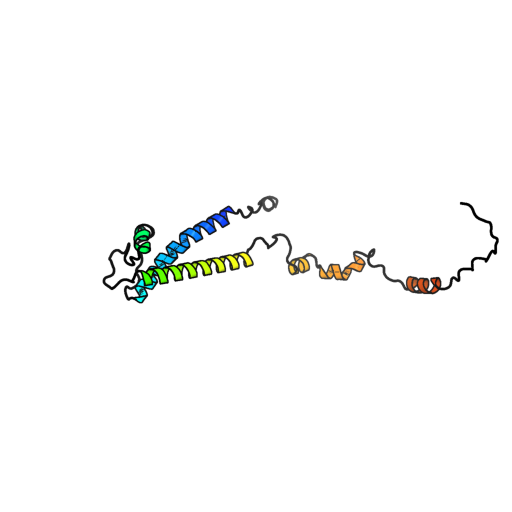.817 1.00 96.62 87 TRP A O 1
ATOM 640 N N . ALA A 1 88 ? 14.808 2.157 -6.047 1.00 97.38 88 ALA A N 1
ATOM 641 C CA . ALA A 1 88 ? 14.524 3.391 -5.319 1.00 97.38 88 ALA A CA 1
ATOM 642 C C . ALA A 1 88 ? 13.042 3.780 -5.430 1.00 97.38 88 ALA A C 1
ATOM 644 O O . ALA A 1 88 ? 12.380 3.998 -4.413 1.00 97.38 88 ALA A O 1
ATOM 645 N N . TRP A 1 89 ? 12.496 3.799 -6.650 1.00 97.69 89 TRP A N 1
ATOM 646 C CA . TRP A 1 89 ? 11.087 4.115 -6.879 1.00 97.69 89 TRP A CA 1
ATOM 647 C C . TRP A 1 89 ? 10.147 3.049 -6.319 1.00 97.69 89 TRP A C 1
ATOM 649 O O . TRP A 1 89 ? 9.129 3.388 -5.721 1.00 97.69 89 TRP A O 1
ATOM 659 N N . SER A 1 90 ? 10.502 1.770 -6.446 1.00 96.81 90 SER A N 1
ATOM 660 C CA . SER A 1 90 ? 9.707 0.658 -5.907 1.00 96.81 90 SER A CA 1
ATOM 661 C C . SER A 1 90 ? 9.682 0.650 -4.384 1.00 96.81 90 SER A C 1
ATOM 663 O O . SER A 1 90 ? 8.619 0.495 -3.782 1.00 96.81 90 SER A O 1
ATOM 665 N N . GLY A 1 91 ? 10.831 0.875 -3.743 1.00 97.06 91 GLY A N 1
ATOM 666 C CA . GLY A 1 91 ? 10.932 1.014 -2.293 1.00 97.06 91 GLY A CA 1
ATOM 667 C C . GLY A 1 91 ? 10.160 2.231 -1.790 1.00 97.06 91 GLY A C 1
ATOM 668 O O . GLY A 1 91 ? 9.370 2.112 -0.853 1.00 97.06 91 GLY A O 1
ATOM 669 N N . GLY A 1 92 ? 10.315 3.376 -2.463 1.00 97.81 92 GLY A N 1
ATOM 670 C CA . GLY A 1 92 ? 9.572 4.598 -2.163 1.00 97.81 92 GLY A CA 1
ATOM 671 C C . GLY A 1 92 ? 8.061 4.395 -2.260 1.00 97.81 92 GLY A C 1
ATOM 672 O O . GLY A 1 92 ? 7.340 4.685 -1.310 1.00 97.81 92 GLY A O 1
ATOM 673 N N . MET A 1 93 ? 7.582 3.811 -3.360 1.00 97.56 93 MET A N 1
ATOM 674 C CA . MET A 1 93 ? 6.160 3.550 -3.575 1.00 97.56 93 MET A CA 1
ATOM 675 C C . MET A 1 93 ? 5.593 2.542 -2.571 1.00 97.56 93 MET A C 1
ATOM 677 O O . MET A 1 93 ? 4.522 2.766 -2.012 1.00 97.56 93 MET A O 1
ATOM 681 N N . THR A 1 94 ? 6.325 1.463 -2.286 1.00 97.19 94 THR A N 1
ATOM 682 C CA . THR A 1 94 ? 5.942 0.482 -1.257 1.00 97.19 94 THR A CA 1
ATOM 683 C C . THR A 1 94 ? 5.778 1.162 0.101 1.00 97.19 94 THR A C 1
ATOM 685 O O . THR A 1 94 ? 4.774 0.951 0.781 1.00 97.19 94 THR A O 1
ATOM 688 N N . LEU A 1 95 ? 6.727 2.026 0.480 1.00 97.62 95 LEU A N 1
ATOM 689 C CA . LEU A 1 95 ? 6.667 2.776 1.731 1.00 97.62 95 LEU A CA 1
ATOM 690 C C . LEU A 1 95 ? 5.482 3.748 1.751 1.00 97.62 95 LEU A C 1
ATOM 692 O O . LEU A 1 95 ? 4.753 3.796 2.739 1.00 97.62 95 LEU A O 1
ATOM 696 N N . THR A 1 96 ? 5.246 4.486 0.664 1.00 97.94 96 THR A N 1
ATOM 697 C CA . THR A 1 96 ? 4.103 5.403 0.548 1.00 97.94 96 THR A CA 1
ATOM 698 C C . THR A 1 96 ? 2.770 4.666 0.678 1.00 97.94 96 THR A C 1
ATOM 700 O O . THR A 1 96 ? 1.914 5.091 1.454 1.00 97.94 96 THR A O 1
ATOM 703 N N . LEU A 1 97 ? 2.597 3.542 -0.023 1.00 97.19 97 LEU A N 1
ATOM 704 C CA . LEU A 1 97 ? 1.390 2.715 0.059 1.00 97.19 97 LEU A CA 1
ATOM 705 C C . LEU A 1 97 ? 1.197 2.127 1.458 1.00 97.19 97 LEU A C 1
ATOM 707 O O . LEU A 1 97 ? 0.085 2.153 1.981 1.00 97.19 97 LEU A O 1
ATOM 711 N N . ALA A 1 98 ? 2.271 1.647 2.089 1.00 95.56 98 ALA A N 1
ATOM 712 C CA . ALA A 1 98 ? 2.224 1.143 3.457 1.00 95.56 98 ALA A CA 1
ATOM 713 C C . ALA A 1 98 ? 1.809 2.244 4.445 1.00 95.56 98 ALA A C 1
ATOM 715 O O . ALA A 1 98 ? 0.912 2.031 5.259 1.00 95.56 98 ALA A O 1
ATOM 716 N N . MET A 1 99 ? 2.397 3.442 4.346 1.00 96.75 99 MET A N 1
ATOM 717 C CA . MET A 1 99 ? 2.026 4.580 5.191 1.00 96.75 99 MET A CA 1
ATOM 718 C C . MET A 1 99 ? 0.573 5.005 4.977 1.00 96.75 99 MET A C 1
ATOM 720 O O . MET A 1 99 ? -0.143 5.228 5.954 1.00 96.75 99 MET A O 1
ATOM 724 N N . LEU A 1 100 ? 0.113 5.072 3.724 1.00 96.31 100 LEU A N 1
ATOM 725 C CA . LEU A 1 100 ? -1.273 5.404 3.403 1.00 96.31 100 LEU A CA 1
ATOM 726 C C . LEU A 1 100 ? -2.241 4.339 3.934 1.00 96.31 100 LEU A C 1
ATOM 728 O O . LEU A 1 100 ? -3.279 4.685 4.492 1.00 96.31 100 LEU A O 1
ATOM 732 N N . GLY A 1 101 ? -1.885 3.058 3.819 1.00 93.62 101 GLY A N 1
ATOM 733 C CA . GLY A 1 101 ? -2.661 1.942 4.354 1.00 93.62 101 GLY A CA 1
ATOM 734 C C . GLY A 1 101 ? -2.761 1.976 5.880 1.00 93.62 101 GLY A C 1
ATOM 735 O O . GLY A 1 101 ? -3.857 1.835 6.423 1.00 93.62 101 GLY A O 1
ATOM 736 N N . ILE A 1 102 ? -1.650 2.234 6.579 1.00 92.38 102 ILE A N 1
ATOM 737 C CA . ILE A 1 102 ? -1.631 2.412 8.040 1.00 92.38 102 ILE A CA 1
ATOM 738 C C . ILE A 1 102 ? -2.501 3.605 8.435 1.00 92.38 102 ILE A C 1
ATOM 740 O O . ILE A 1 102 ? -3.334 3.485 9.332 1.00 92.38 102 ILE A O 1
ATOM 744 N N . TRP A 1 103 ? -2.346 4.740 7.751 1.00 95.50 103 TRP A N 1
ATOM 745 C CA . TRP A 1 103 ? -3.131 5.941 8.016 1.00 95.50 103 TRP A CA 1
ATOM 746 C C . TRP A 1 103 ? -4.630 5.707 7.798 1.00 95.50 103 TRP A C 1
ATOM 748 O O . TRP A 1 103 ? -5.428 6.016 8.681 1.00 95.50 103 TRP A O 1
ATOM 758 N N . ALA A 1 104 ? -5.015 5.099 6.673 1.00 91.94 104 ALA A N 1
ATOM 759 C CA . ALA A 1 104 ? -6.404 4.780 6.355 1.00 91.94 104 ALA A CA 1
ATOM 760 C C . ALA A 1 104 ? -7.003 3.793 7.366 1.00 91.94 104 ALA A C 1
ATOM 762 O O . ALA A 1 104 ? -8.130 3.984 7.824 1.00 91.94 104 ALA A O 1
ATOM 763 N N . THR A 1 105 ? -6.233 2.779 7.769 1.00 88.62 105 THR A N 1
ATOM 764 C CA . THR A 1 105 ? -6.646 1.804 8.787 1.00 88.62 105 THR A CA 1
ATOM 765 C C . THR A 1 105 ? -6.828 2.475 10.144 1.00 88.62 105 THR A C 1
ATOM 767 O O . THR A 1 105 ? -7.851 2.270 10.792 1.00 88.62 105 THR A O 1
ATOM 770 N N . ALA A 1 106 ? -5.884 3.319 10.568 1.00 88.50 106 ALA A N 1
ATOM 771 C CA . ALA A 1 106 ? -5.974 4.061 11.821 1.00 88.50 106 ALA A CA 1
ATOM 772 C C . ALA A 1 106 ? -7.168 5.025 11.819 1.00 88.50 106 ALA A C 1
ATOM 774 O O . ALA A 1 106 ? -7.920 5.074 12.791 1.00 88.50 106 ALA A O 1
ATOM 775 N N . TRP A 1 107 ? -7.383 5.749 10.719 1.00 91.00 107 TRP A N 1
ATOM 776 C CA . TRP A 1 107 ? -8.529 6.637 10.542 1.00 91.00 107 TRP A CA 1
ATOM 777 C C . TRP A 1 107 ? -9.856 5.871 10.607 1.00 91.00 107 TRP A C 1
ATOM 779 O O . TRP A 1 107 ? -10.768 6.263 11.340 1.00 91.00 107 TRP A O 1
ATOM 789 N N . TRP A 1 108 ? -9.953 4.741 9.900 1.00 87.12 108 TRP A N 1
ATOM 790 C CA . TRP A 1 108 ? -11.132 3.880 9.925 1.00 87.12 108 TRP A CA 1
ATOM 791 C C . TRP A 1 108 ? -11.385 3.321 11.327 1.00 87.12 108 TRP A C 1
ATOM 793 O O . TRP A 1 108 ? -12.509 3.392 11.820 1.00 87.12 108 TRP A O 1
ATOM 803 N N . TRP A 1 109 ? -10.338 2.856 12.011 1.00 84.38 109 TRP A N 1
ATOM 804 C CA . TRP A 1 109 ? -10.422 2.333 13.373 1.00 84.38 109 TRP A CA 1
ATOM 805 C C . TRP A 1 109 ? -10.847 3.402 14.384 1.00 84.38 109 TRP A C 1
ATOM 807 O O . TRP A 1 109 ? -11.666 3.141 15.259 1.00 84.38 109 TRP A O 1
ATOM 817 N N . GLN A 1 110 ? -10.357 4.635 14.259 1.00 82.75 110 GLN A N 1
ATOM 818 C CA . GLN A 1 110 ? -10.800 5.744 15.110 1.00 82.75 110 GLN A CA 1
ATOM 819 C C . GLN A 1 110 ? -12.272 6.107 14.867 1.00 82.75 110 GLN A C 1
ATOM 821 O O . GLN A 1 110 ? -12.983 6.484 15.800 1.00 82.75 110 GLN A O 1
ATOM 826 N N . ARG A 1 111 ? -12.750 5.987 13.623 1.00 80.94 111 ARG A N 1
ATOM 827 C CA . ARG A 1 111 ? -14.119 6.358 13.242 1.00 80.94 111 ARG A CA 1
ATOM 828 C C . ARG A 1 111 ? -15.154 5.270 13.549 1.00 80.94 111 ARG A C 1
ATOM 830 O O . ARG A 1 111 ? -16.257 5.595 13.996 1.00 80.94 111 ARG A O 1
ATOM 837 N N . HIS A 1 112 ? -14.801 4.010 13.309 1.00 72.50 112 HIS A N 1
ATOM 838 C CA . HIS A 1 112 ? -15.698 2.848 13.322 1.00 72.50 112 HIS A CA 1
ATOM 839 C C . HIS A 1 112 ? -15.287 1.753 14.317 1.00 72.50 112 HIS A C 1
ATOM 841 O O . HIS A 1 112 ? -15.926 0.706 14.364 1.00 72.50 112 HIS A O 1
ATOM 847 N N . GLY A 1 113 ? -14.233 1.971 15.105 1.00 67.25 113 GLY A N 1
ATOM 848 C CA . GLY A 1 113 ? -13.668 0.949 15.976 1.00 67.25 113 GLY A CA 1
ATOM 849 C C . GLY A 1 113 ? -14.624 0.450 17.069 1.00 67.25 113 GLY A C 1
ATOM 850 O O . GLY A 1 113 ? -15.509 1.183 17.527 1.00 67.25 113 GLY A O 1
ATOM 851 N N . PRO A 1 114 ? -14.395 -0.782 17.560 1.00 62.41 114 PRO A N 1
ATOM 852 C CA . PRO A 1 114 ? -15.272 -1.507 18.488 1.00 62.41 114 PRO A CA 1
ATOM 853 C C . PRO A 1 114 ? -15.413 -0.863 19.881 1.00 62.41 114 PRO A C 1
ATOM 855 O O . PRO A 1 114 ? -16.204 -1.325 20.696 1.00 62.41 114 PRO A O 1
ATOM 858 N N . GLY A 1 115 ? -14.681 0.221 20.166 1.00 55.91 115 GLY A N 1
ATOM 859 C CA . GLY A 1 115 ? -14.833 1.021 21.387 1.00 55.91 115 GLY A CA 1
ATOM 860 C C . GLY A 1 115 ? -16.113 1.866 21.431 1.00 55.91 115 GLY A C 1
ATOM 861 O O . GLY A 1 115 ? -16.430 2.440 22.474 1.00 55.91 115 GLY A O 1
ATOM 862 N N . LYS A 1 116 ? -16.877 1.945 20.332 1.00 52.44 116 LYS A N 1
ATOM 863 C CA . LYS A 1 116 ? -18.246 2.465 20.375 1.00 52.44 116 LYS A CA 1
ATOM 864 C C . LYS A 1 116 ? -19.164 1.377 20.910 1.00 52.44 116 LYS A C 1
ATOM 866 O O . LYS A 1 116 ? -19.625 0.523 20.162 1.00 52.44 116 LYS A O 1
ATOM 871 N N . VAL A 1 117 ? -19.420 1.423 22.215 1.00 54.44 117 VAL A N 1
ATOM 872 C CA . VAL A 1 117 ? -20.412 0.573 22.876 1.00 54.44 117 VAL A CA 1
ATOM 873 C C . VAL A 1 117 ? -21.779 0.836 22.230 1.00 54.44 117 VAL A C 1
ATOM 875 O O . VAL A 1 117 ? -22.475 1.792 22.571 1.00 54.44 117 VAL A O 1
ATOM 878 N N . LEU A 1 118 ? -22.149 0.006 21.253 1.00 54.56 118 LEU A N 1
ATOM 879 C CA . LEU A 1 118 ? -23.497 -0.075 20.698 1.00 54.56 118 LEU A CA 1
ATOM 880 C C . LEU A 1 118 ? -24.424 -0.486 21.847 1.00 54.56 118 LEU A C 1
ATOM 882 O O . LEU A 1 118 ? -24.461 -1.647 22.242 1.00 54.56 118 LEU A O 1
ATOM 886 N N . GLY A 1 119 ? -25.090 0.497 22.454 1.00 58.59 119 GLY A N 1
ATOM 887 C CA . GLY A 1 119 ? -25.955 0.296 23.620 1.00 58.59 119 GLY A CA 1
ATOM 888 C C . GLY A 1 119 ? -25.825 1.353 24.717 1.00 58.59 119 GLY A C 1
ATOM 889 O O . GLY A 1 119 ? -26.710 1.442 25.563 1.00 58.59 119 GLY A O 1
ATOM 890 N N . THR A 1 120 ? -24.788 2.197 24.706 1.00 60.53 120 THR A N 1
ATOM 891 C CA . THR A 1 120 ? -24.793 3.415 25.529 1.00 60.53 120 THR A CA 1
ATOM 892 C C . THR A 1 120 ? -25.333 4.559 24.689 1.00 60.53 120 THR A C 1
ATOM 894 O O . THR A 1 120 ? -24.652 5.003 23.764 1.00 60.53 120 THR A O 1
ATOM 897 N N . ALA A 1 121 ? -26.547 5.023 25.001 1.00 58.72 121 ALA A N 1
ATOM 898 C CA . ALA A 1 121 ? -27.062 6.275 24.455 1.00 58.72 121 ALA A CA 1
ATOM 899 C C . ALA A 1 121 ? -25.978 7.352 24.599 1.00 58.72 121 ALA A C 1
ATOM 901 O O . ALA A 1 121 ? -25.340 7.464 25.655 1.00 58.72 121 ALA A O 1
ATOM 902 N N . THR A 1 122 ? -25.727 8.110 23.531 1.00 64.50 122 THR A N 1
ATOM 903 C CA . THR A 1 122 ? -24.798 9.247 23.616 1.00 64.50 122 THR A CA 1
ATOM 904 C C . THR A 1 122 ? -25.259 10.199 24.723 1.00 64.50 122 THR A C 1
ATOM 906 O O . THR A 1 122 ? -26.433 10.197 25.080 1.00 64.50 122 THR A O 1
ATOM 909 N N . LYS A 1 123 ? -24.367 11.005 25.321 1.00 63.44 123 LYS A N 1
ATOM 910 C CA . LYS A 1 123 ? -24.767 11.908 26.423 1.00 63.44 123 LYS A CA 1
ATOM 911 C C . LYS A 1 123 ? -25.983 12.765 26.058 1.00 63.44 123 LYS A C 1
ATOM 913 O O . LYS A 1 123 ? -26.870 12.897 26.888 1.00 63.44 123 LYS A O 1
ATOM 918 N N . ASP A 1 124 ? -26.044 13.255 24.823 1.00 66.88 124 ASP A N 1
ATOM 919 C CA . ASP A 1 124 ? -27.170 14.047 24.317 1.00 66.88 124 ASP A CA 1
ATOM 920 C C . ASP A 1 124 ? -28.446 13.222 24.136 1.00 66.88 124 ASP A C 1
ATOM 922 O O . ASP A 1 124 ? -29.539 13.690 24.428 1.00 66.88 124 ASP A O 1
ATOM 926 N N . GLU A 1 125 ? -28.324 11.971 23.712 1.00 68.50 125 GLU A N 1
ATOM 927 C CA . GLU A 1 125 ? -29.448 11.053 23.530 1.00 68.50 125 GLU A CA 1
ATOM 928 C C . GLU A 1 125 ? -29.967 10.525 24.879 1.00 68.50 125 GLU A C 1
ATOM 930 O O . GLU A 1 125 ? -31.170 10.397 25.081 1.00 68.50 125 GLU A O 1
ATOM 935 N N . ALA A 1 126 ? -29.084 10.332 25.864 1.00 70.81 126 ALA A N 1
ATOM 936 C CA . ALA A 1 126 ? -29.444 10.094 27.259 1.00 70.81 126 ALA A CA 1
ATOM 937 C C . ALA A 1 126 ? -30.087 11.340 27.897 1.00 70.81 126 ALA A C 1
ATOM 939 O O . ALA A 1 126 ? -31.037 11.222 28.671 1.00 70.81 126 ALA A O 1
ATOM 940 N N . GLU A 1 127 ? -29.609 12.540 27.560 1.00 74.00 127 GLU A N 1
ATOM 941 C CA . GLU A 1 127 ? -30.206 13.812 27.970 1.00 74.00 127 GLU A CA 1
ATOM 942 C C . GLU A 1 127 ? -31.613 13.980 27.374 1.00 74.00 127 GLU A C 1
ATOM 944 O O . GLU A 1 127 ? -32.533 14.354 28.098 1.00 74.00 127 GLU A O 1
ATOM 949 N N . GLN A 1 128 ? -31.809 13.637 26.098 1.00 74.38 128 GLN A N 1
ATOM 950 C CA . GLN A 1 128 ? -33.103 13.706 25.411 1.00 74.38 128 GLN A CA 1
ATOM 951 C C . GLN A 1 128 ? -34.099 12.649 25.896 1.00 74.38 128 GLN A C 1
ATOM 953 O O . GLN A 1 128 ? -35.261 12.975 26.130 1.00 74.38 128 GLN A O 1
ATOM 958 N N . LEU A 1 129 ? -33.663 11.396 26.059 1.00 70.50 129 LEU A N 1
ATOM 959 C CA . LEU A 1 129 ? -34.548 10.277 26.402 1.00 70.50 129 LEU A CA 1
ATOM 960 C C . LEU A 1 129 ? -34.866 10.205 27.897 1.00 70.50 129 LEU A C 1
ATOM 962 O O . LEU A 1 129 ? -35.991 9.879 28.269 1.00 70.50 129 LEU A O 1
ATOM 966 N N . LEU A 1 130 ? -33.891 10.493 28.764 1.00 71.56 130 LEU A N 1
ATOM 967 C CA . LEU A 1 130 ? -34.062 10.387 30.218 1.00 71.56 130 LEU A CA 1
ATOM 968 C C . LEU A 1 130 ? -34.232 11.749 30.890 1.00 71.56 130 LEU A C 1
ATOM 970 O O . LEU A 1 130 ? -34.638 11.806 32.051 1.00 71.56 130 LEU A O 1
ATOM 974 N N . GLY A 1 131 ? -33.909 12.855 30.212 1.00 77.94 131 GLY A N 1
ATOM 975 C CA . GLY A 1 131 ? -33.898 14.168 30.851 1.00 77.94 131 GLY A CA 1
ATOM 976 C C . GLY A 1 131 ? -32.924 14.185 32.024 1.00 77.94 131 GLY A C 1
ATOM 977 O O . GLY A 1 131 ? -33.293 14.628 33.110 1.00 77.94 131 GLY A O 1
ATOM 978 N N . SER A 1 132 ? -31.713 13.645 31.858 1.00 72.00 132 SER A N 1
ATOM 979 C CA . SER A 1 132 ? -30.782 13.388 32.968 1.00 72.00 132 SER A CA 1
ATOM 980 C C . SER A 1 132 ? -30.466 14.652 33.790 1.00 72.00 132 SER A C 1
ATOM 982 O O . SER A 1 132 ? -30.503 14.617 35.026 1.00 72.00 132 SER A O 1
ATOM 984 N N . SER A 1 133 ? -30.299 15.808 33.134 1.00 76.62 133 SER A N 1
ATOM 985 C CA . SER A 1 133 ? -30.202 17.112 33.808 1.00 76.62 133 SER A CA 1
ATOM 986 C C . SER A 1 133 ? -31.466 17.503 34.568 1.00 76.62 133 SER A C 1
ATOM 988 O O . SER A 1 133 ? -31.390 18.092 35.647 1.00 76.62 133 SER A O 1
ATOM 990 N N . ARG A 1 134 ? -32.646 17.146 34.055 1.00 73.75 134 ARG A N 1
ATOM 991 C CA . ARG A 1 134 ? -33.936 17.396 34.709 1.00 73.75 134 ARG A CA 1
ATOM 992 C C . ARG A 1 134 ? -34.118 16.497 35.938 1.00 73.75 134 ARG A C 1
ATOM 994 O O . ARG A 1 134 ? -34.510 16.990 36.993 1.00 73.75 134 ARG A O 1
ATOM 1001 N N . LEU A 1 135 ? -33.739 15.222 35.850 1.00 76.19 135 LEU A N 1
ATOM 1002 C CA . LEU A 1 135 ? -33.690 14.291 36.984 1.00 76.19 135 LEU A CA 1
ATOM 1003 C C . LEU A 1 135 ? -32.704 14.769 38.059 1.00 76.19 135 LEU A C 1
ATOM 1005 O O . LEU A 1 135 ? -33.046 14.810 39.240 1.00 76.19 135 LEU A O 1
ATOM 1009 N N . ARG A 1 136 ? -31.511 15.230 37.660 1.00 76.75 136 ARG A N 1
ATOM 1010 C CA . ARG A 1 136 ? -30.535 15.839 38.580 1.00 76.75 136 ARG A CA 1
ATOM 1011 C C . ARG A 1 136 ? -31.072 17.103 39.247 1.00 76.75 136 ARG A C 1
ATOM 1013 O O . ARG A 1 136 ? -30.843 17.300 40.440 1.00 76.75 136 ARG A O 1
ATOM 1020 N N . ARG A 1 137 ? -31.818 17.936 38.518 1.00 79.44 137 ARG A N 1
ATOM 1021 C CA . ARG A 1 137 ? -32.457 19.147 39.059 1.00 79.44 137 ARG A CA 1
ATOM 1022 C C . ARG A 1 137 ? -33.516 18.819 40.113 1.00 79.44 137 ARG A C 1
ATOM 1024 O O . ARG A 1 137 ? -33.592 19.492 41.139 1.00 79.44 137 ARG A O 1
ATOM 1031 N N . HIS A 1 138 ? -34.275 17.746 39.907 1.00 79.00 138 HIS A N 1
ATOM 1032 C CA . HIS A 1 138 ? -35.306 17.277 40.837 1.00 79.00 138 HIS A CA 1
ATOM 1033 C C . HIS A 1 138 ? -34.817 16.209 41.825 1.00 79.00 138 HIS A C 1
ATOM 1035 O O . HIS A 1 138 ? -35.631 15.583 42.501 1.00 79.00 138 HIS A O 1
ATOM 1041 N N . ARG A 1 139 ? -33.497 16.037 41.992 1.00 79.31 139 ARG A N 1
ATOM 1042 C CA . ARG A 1 139 ? -32.916 15.022 42.891 1.00 79.31 139 ARG A CA 1
ATOM 1043 C C . ARG A 1 139 ? -33.445 15.084 44.328 1.00 79.31 139 ARG A C 1
ATOM 1045 O O . ARG A 1 139 ? -33.547 14.057 44.977 1.00 79.31 139 ARG A O 1
ATOM 1052 N N . HIS A 1 140 ? -33.811 16.273 44.804 1.00 73.81 140 HIS A N 1
ATOM 1053 C CA . HIS A 1 140 ? -34.362 16.502 46.142 1.00 73.81 140 HIS A CA 1
ATOM 1054 C C . HIS A 1 140 ? -35.816 16.015 46.301 1.00 73.81 140 HIS A C 1
ATOM 1056 O O . HIS A 1 140 ? -36.268 15.816 47.421 1.00 73.81 140 HIS A O 1
ATOM 1062 N N . VAL A 1 141 ? -36.549 15.838 45.194 1.00 79.69 141 VAL A N 1
ATOM 1063 C CA . VAL A 1 141 ? -37.896 15.236 45.165 1.00 79.69 141 VAL A CA 1
ATOM 1064 C C . VAL A 1 141 ? -37.797 13.717 45.030 1.00 79.69 141 VAL A C 1
ATOM 1066 O O . VAL A 1 141 ? -38.571 12.992 45.638 1.00 79.69 141 VAL A O 1
ATOM 1069 N N . ILE A 1 142 ? -36.831 13.241 44.241 1.00 76.75 142 ILE A N 1
ATOM 1070 C CA . ILE A 1 142 ? -36.642 11.814 43.936 1.00 76.75 142 ILE A CA 1
ATOM 1071 C C . ILE A 1 142 ? -35.951 11.078 45.096 1.00 76.75 142 ILE A C 1
ATOM 1073 O O . ILE A 1 142 ? -36.281 9.932 45.383 1.00 76.75 142 ILE A O 1
ATOM 1077 N N . ARG A 1 143 ? -34.986 11.729 45.759 1.00 78.81 143 ARG A N 1
ATOM 1078 C CA . ARG A 1 143 ? -34.209 11.199 46.892 1.00 78.81 143 ARG A CA 1
ATOM 1079 C C . ARG A 1 143 ? -34.271 12.156 48.092 1.00 78.81 143 ARG A C 1
ATOM 1081 O O . ARG A 1 143 ? -33.273 12.810 48.411 1.00 78.81 143 ARG A O 1
ATOM 1088 N N . PRO A 1 144 ? -35.446 12.301 48.732 1.00 71.69 144 PRO A N 1
ATOM 1089 C CA . PRO A 1 144 ? -35.601 13.164 49.904 1.00 71.69 144 PRO A CA 1
ATOM 1090 C C . PRO A 1 144 ? -34.839 12.629 51.130 1.00 71.69 144 PRO A C 1
ATOM 1092 O O . PRO A 1 144 ? -34.505 13.402 52.021 1.00 71.69 144 PRO A O 1
ATOM 1095 N N . ASP A 1 145 ? -34.516 11.332 51.136 1.00 76.69 145 ASP A N 1
ATOM 1096 C CA . ASP A 1 145 ? -33.694 10.632 52.129 1.00 76.69 145 ASP A CA 1
ATOM 1097 C C . ASP A 1 145 ? -32.259 11.174 52.202 1.00 76.69 145 ASP A C 1
ATOM 1099 O O . ASP A 1 145 ? -31.694 11.311 53.283 1.00 76.69 145 ASP A O 1
ATOM 1103 N N . LEU A 1 146 ? -31.675 11.519 51.050 1.00 77.25 146 LEU A N 1
ATOM 1104 C CA . LEU A 1 146 ? -30.303 12.029 50.958 1.00 77.25 146 LEU A CA 1
ATOM 1105 C C . LEU A 1 146 ? -30.205 13.553 51.091 1.00 77.25 146 LEU A C 1
ATOM 1107 O O . LEU A 1 146 ? -29.119 14.084 51.324 1.00 77.25 146 LEU A O 1
ATOM 1111 N N . TYR A 1 147 ? -31.317 14.268 50.915 1.00 71.06 147 TYR A N 1
ATOM 1112 C CA . TYR A 1 147 ? -31.358 15.729 50.954 1.00 71.06 147 TYR A CA 1
ATOM 1113 C C . TYR A 1 147 ? -32.480 16.210 51.881 1.00 71.06 147 TYR A C 1
ATOM 1115 O O . TYR A 1 147 ? -33.477 16.759 51.396 1.00 71.06 147 TYR A O 1
ATOM 1123 N N . PRO A 1 148 ? -32.332 16.030 53.208 1.00 65.44 148 PRO A N 1
ATOM 1124 C CA . PRO A 1 148 ? -33.303 16.542 54.159 1.00 65.44 148 PRO A CA 1
ATOM 1125 C C . PRO A 1 148 ? -33.427 18.060 54.000 1.00 65.44 148 PRO A C 1
ATOM 1127 O O . PRO A 1 148 ? -32.436 18.796 53.930 1.00 65.44 148 PRO A O 1
ATOM 1130 N N . ARG A 1 149 ? -34.668 18.550 53.918 1.00 64.38 149 ARG A N 1
ATOM 1131 C CA . ARG A 1 149 ? -34.927 19.988 53.988 1.00 64.38 149 ARG A CA 1
ATOM 1132 C C . ARG A 1 149 ? -34.558 20.438 55.393 1.00 64.38 149 ARG A C 1
ATOM 1134 O O . ARG A 1 149 ? -35.255 20.081 56.334 1.00 64.38 149 ARG A O 1
ATOM 1141 N N . ARG A 1 150 ? -33.506 21.251 55.522 1.00 64.06 150 ARG A N 1
ATOM 1142 C CA . ARG A 1 150 ? -33.254 22.011 56.751 1.00 64.06 150 ARG A CA 1
ATOM 1143 C C . ARG A 1 150 ? -34.473 22.884 57.028 1.00 64.06 150 ARG A C 1
ATOM 1145 O O . ARG A 1 150 ? -34.658 23.921 56.392 1.00 64.06 150 ARG A O 1
ATOM 1152 N N . THR A 1 151 ? -35.319 22.439 57.941 1.00 65.62 151 THR A N 1
ATOM 1153 C CA . THR A 1 151 ? -36.395 23.245 58.501 1.00 65.62 151 THR A CA 1
ATOM 1154 C C . THR A 1 151 ? -35.805 24.153 59.576 1.00 65.62 151 THR A C 1
ATOM 1156 O O . THR A 1 151 ? -34.774 23.860 60.180 1.00 65.62 151 THR A O 1
ATOM 1159 N N . LEU A 1 152 ? -36.441 25.304 59.801 1.00 58.47 152 LEU A N 1
ATOM 1160 C CA . LEU A 1 152 ? -36.001 26.289 60.797 1.00 58.47 152 LEU A CA 1
ATOM 1161 C C . LEU A 1 152 ? -35.863 25.694 62.214 1.00 58.47 152 LEU A C 1
ATOM 1163 O O . LEU A 1 152 ? -35.057 26.194 62.993 1.00 58.47 152 LEU A O 1
ATOM 1167 N N . GLY A 1 153 ? -36.578 24.600 62.509 1.00 58.50 153 GLY A N 1
ATOM 1168 C CA . GLY A 1 153 ? -36.473 23.852 63.765 1.00 58.50 153 GLY A CA 1
ATOM 1169 C C . GLY A 1 153 ? -35.073 23.289 64.033 1.00 58.50 153 GLY A C 1
ATOM 1170 O O . GLY A 1 153 ? -34.577 23.442 65.144 1.00 58.50 153 GLY A O 1
ATOM 1171 N N . ASP A 1 154 ? -34.377 22.768 63.016 1.00 60.75 154 ASP A N 1
ATOM 1172 C CA . ASP A 1 154 ? -33.014 22.226 63.179 1.00 60.75 154 ASP A CA 1
ATOM 1173 C C . ASP A 1 154 ? -31.989 23.308 63.552 1.00 60.75 154 ASP A C 1
ATOM 1175 O O . ASP A 1 154 ? -31.002 23.037 64.234 1.00 60.75 154 ASP A O 1
ATOM 1179 N N . ARG A 1 155 ? -32.220 24.563 63.135 1.00 55.88 155 ARG A N 1
ATOM 1180 C CA . ARG A 1 155 ? -31.346 25.692 63.502 1.00 55.88 155 ARG A CA 1
ATOM 1181 C C . ARG A 1 155 ? -31.580 26.164 64.936 1.00 55.88 155 ARG A C 1
ATOM 1183 O O . ARG A 1 155 ? -30.657 26.704 65.530 1.00 55.88 155 ARG A O 1
ATOM 1190 N N . LEU A 1 156 ? -32.780 25.963 65.481 1.00 58.34 156 LEU A N 1
ATOM 1191 C CA . LEU A 1 156 ? -33.108 26.327 66.861 1.00 58.34 156 LEU A CA 1
ATOM 1192 C C . LEU A 1 156 ? -32.664 25.244 67.853 1.00 58.34 156 LEU A C 1
ATOM 1194 O O . LEU A 1 156 ? -32.155 25.579 68.919 1.00 58.34 156 LEU A O 1
ATOM 1198 N N . VAL A 1 157 ? -32.751 23.964 67.475 1.00 59.53 157 VAL A N 1
ATOM 1199 C CA . VAL A 1 157 ? -32.242 22.849 68.294 1.00 59.53 157 VAL A CA 1
ATOM 1200 C C . VAL A 1 157 ? -30.724 22.948 68.475 1.00 59.53 157 VAL A C 1
ATOM 1202 O O . VAL A 1 157 ? -30.253 22.850 69.599 1.00 59.53 157 VAL A O 1
ATOM 1205 N N . GLY A 1 158 ? -29.961 23.269 67.423 1.00 58.72 158 GLY A N 1
ATOM 1206 C CA . GLY A 1 158 ? -28.505 23.451 67.539 1.00 58.72 158 GLY A CA 1
ATOM 1207 C C . GLY A 1 158 ? -28.059 24.631 68.420 1.00 58.72 158 GLY A C 1
ATOM 1208 O O . GLY A 1 158 ? -26.916 24.647 68.866 1.00 58.72 158 GLY A O 1
ATOM 1209 N N . ILE A 1 159 ? -28.940 25.606 68.681 1.00 59.81 159 ILE A N 1
ATOM 1210 C CA . ILE A 1 159 ? -28.671 26.731 69.595 1.00 59.81 159 ILE A CA 1
ATOM 1211 C C . ILE A 1 159 ? -29.020 26.348 71.042 1.00 59.81 159 ILE A C 1
ATOM 1213 O O . ILE A 1 159 ? -28.306 26.730 71.964 1.00 59.81 159 ILE A O 1
ATOM 1217 N N . LEU A 1 160 ? -30.077 25.555 71.248 1.00 57.69 160 LEU A N 1
ATOM 1218 C CA . LEU A 1 160 ? -30.516 25.105 72.576 1.00 57.69 160 LEU A CA 1
ATOM 1219 C C . LEU A 1 160 ? -29.657 23.972 73.160 1.00 57.69 160 LEU A 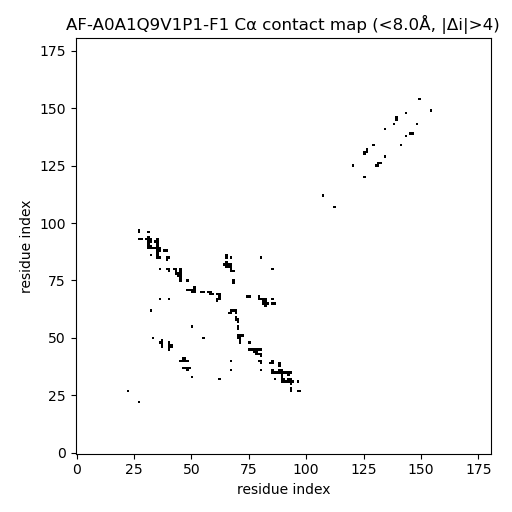C 1
ATOM 1221 O O . LEU A 1 160 ? -29.577 23.838 74.377 1.00 57.69 160 LEU A O 1
ATOM 1225 N N . THR A 1 161 ? -28.974 23.179 72.329 1.00 56.97 161 THR A N 1
ATOM 1226 C CA . THR A 1 161 ? -28.115 22.076 72.803 1.00 56.97 161 THR A CA 1
ATOM 1227 C C . THR A 1 161 ? -26.738 22.524 73.313 1.00 56.97 161 THR A C 1
ATOM 1229 O O . THR A 1 161 ? -25.972 21.684 73.768 1.00 56.97 161 THR A O 1
ATOM 1232 N N . TRP A 1 162 ? -26.402 23.819 73.252 1.00 57.19 162 TRP A N 1
ATOM 1233 C CA . TRP A 1 162 ? -25.120 24.361 73.741 1.00 57.19 162 TRP A CA 1
ATOM 1234 C C . TRP A 1 162 ? -25.155 24.876 75.193 1.00 57.19 162 TRP A C 1
ATOM 1236 O O . TRP A 1 162 ? -24.131 25.318 75.706 1.00 57.19 162 TRP A O 1
ATOM 1246 N N . THR A 1 163 ? -26.301 24.811 75.881 1.00 57.03 163 THR A N 1
ATOM 1247 C CA . THR A 1 163 ? -26.477 25.342 77.249 1.00 57.03 163 THR A CA 1
ATOM 1248 C C . THR A 1 163 ? -26.762 24.256 78.287 1.00 57.03 163 THR A C 1
ATOM 1250 O O . THR A 1 163 ? -27.653 24.421 79.118 1.00 57.03 163 THR A O 1
ATOM 1253 N N . GLN A 1 164 ? -26.028 23.141 78.263 1.00 54.38 164 GLN A N 1
ATOM 1254 C CA . GLN A 1 164 ? -26.055 22.172 79.363 1.00 54.38 164 GLN A CA 1
ATOM 1255 C C . GLN A 1 164 ? -24.670 22.126 80.038 1.00 54.38 164 GLN A C 1
ATOM 1257 O O . GLN A 1 164 ? -23.752 21.527 79.484 1.00 54.38 164 GLN A O 1
ATOM 1262 N N . PRO A 1 165 ? -24.474 22.793 81.193 1.00 50.12 165 PRO A N 1
ATOM 1263 C CA . PRO A 1 165 ? -23.226 22.713 81.940 1.00 50.12 165 PRO A CA 1
ATOM 1264 C C . PRO A 1 165 ? -23.187 21.390 82.713 1.00 50.12 165 PRO A C 1
ATOM 1266 O O . PRO A 1 165 ? -23.995 21.161 83.615 1.00 50.12 165 PRO A O 1
ATOM 1269 N N . GLU A 1 166 ? -22.259 20.507 82.347 1.00 55.25 166 GLU A N 1
ATOM 1270 C CA . GLU A 1 166 ? -21.985 19.281 83.094 1.00 55.25 166 GLU A CA 1
ATOM 1271 C C . GLU A 1 166 ? -21.489 19.627 84.507 1.00 55.25 166 GLU A C 1
ATOM 1273 O O . GLU A 1 166 ? -20.558 20.413 84.694 1.00 55.25 166 GLU A O 1
ATOM 1278 N N . HIS A 1 167 ? -22.167 19.075 85.514 1.00 50.78 167 HIS A N 1
ATOM 1279 C CA . HIS A 1 167 ? -21.753 19.139 86.910 1.00 50.78 167 HIS A CA 1
ATOM 1280 C C . HIS A 1 167 ? -20.448 18.361 87.121 1.00 50.78 167 HIS A C 1
ATOM 1282 O O . HIS A 1 167 ? -20.274 17.254 86.617 1.00 50.78 167 HIS A O 1
ATOM 1288 N N . ALA A 1 168 ? -19.548 18.987 87.879 1.00 52.09 168 ALA A N 1
ATOM 1289 C CA . ALA A 1 168 ? -18.206 18.533 88.210 1.00 52.09 168 ALA A CA 1
ATOM 1290 C C . ALA A 1 168 ? -18.167 17.160 88.911 1.00 52.09 168 ALA A C 1
ATOM 1292 O O . ALA A 1 168 ? -19.007 16.906 89.777 1.00 52.09 168 ALA A O 1
ATOM 1293 N N . PRO A 1 169 ? -17.160 16.309 88.635 1.00 51.53 169 PRO A N 1
ATOM 1294 C CA . PRO A 1 169 ? -16.836 15.199 89.513 1.00 51.53 169 PRO A CA 1
ATOM 1295 C C . PRO A 1 169 ? -16.020 15.667 90.728 1.00 51.53 169 PRO A C 1
ATOM 1297 O O . PRO A 1 169 ? -15.027 16.387 90.627 1.00 51.53 169 PRO A O 1
ATOM 1300 N N . GLU A 1 170 ? -16.515 15.218 91.872 1.00 48.56 170 GLU A N 1
ATOM 1301 C CA . GLU A 1 170 ? -16.034 15.344 93.240 1.00 48.56 170 GLU A CA 1
ATOM 1302 C C . GLU A 1 170 ? -14.616 14.773 93.426 1.00 48.56 170 GLU A C 1
ATOM 1304 O O . GLU A 1 170 ? -14.288 13.673 92.981 1.00 48.56 170 GLU A O 1
ATOM 1309 N N . GLN A 1 171 ? -13.772 15.565 94.084 1.00 51.25 171 GLN A N 1
ATOM 1310 C CA . GLN A 1 171 ? -12.402 15.259 94.478 1.00 51.25 171 GLN A CA 1
ATOM 1311 C C . GLN A 1 171 ? -12.427 14.395 95.751 1.00 51.25 171 GLN A C 1
ATOM 1313 O O . GLN A 1 171 ? -12.947 14.836 96.773 1.00 51.25 171 GLN A O 1
ATOM 1318 N N . VAL A 1 172 ? -11.853 13.189 95.708 1.00 56.62 172 VAL A N 1
ATOM 1319 C CA . VAL A 1 172 ? -11.633 12.342 96.895 1.00 56.62 172 VAL A CA 1
ATOM 1320 C C . VAL A 1 172 ? -10.136 12.066 97.039 1.00 56.62 172 VAL A C 1
ATOM 1322 O O . VAL A 1 172 ? -9.520 11.441 96.177 1.00 56.62 172 VAL A O 1
ATOM 1325 N N . ASP A 1 173 ? -9.569 12.572 98.134 1.00 50.59 173 ASP A N 1
ATOM 1326 C CA . ASP A 1 173 ? -8.174 12.428 98.562 1.00 50.59 173 ASP A CA 1
ATOM 1327 C C . ASP A 1 173 ? -7.912 11.094 99.302 1.00 50.59 173 ASP A C 1
ATOM 1329 O O . ASP A 1 173 ? -8.558 10.816 100.309 1.00 50.59 173 ASP A O 1
ATOM 1333 N N . GLY A 1 174 ? -6.880 10.359 98.848 1.00 42.44 174 GLY A N 1
ATOM 1334 C CA . GLY A 1 174 ? -5.918 9.525 99.617 1.00 42.44 174 GLY A CA 1
ATOM 1335 C C . GLY A 1 174 ? -6.378 8.226 100.328 1.00 42.44 174 GLY A C 1
ATOM 1336 O O . GLY A 1 174 ? -7.573 8.008 100.491 1.00 42.44 174 GLY A O 1
ATOM 1337 N N . PRO A 1 175 ? -5.453 7.361 100.835 1.00 54.31 175 PRO A N 1
ATOM 1338 C CA . PRO A 1 175 ? -3.982 7.423 100.815 1.00 54.31 175 PRO A CA 1
ATOM 1339 C C . PRO A 1 175 ? -3.266 6.125 100.328 1.00 54.31 175 PRO A C 1
ATOM 1341 O O . PRO A 1 175 ? -3.873 5.162 99.870 1.00 54.31 175 PRO A O 1
ATOM 1344 N N . ALA A 1 176 ? -1.932 6.160 100.419 1.00 51.84 176 ALA A N 1
ATOM 1345 C CA . ALA A 1 176 ? -0.923 5.215 99.940 1.00 51.84 176 ALA A CA 1
ATOM 1346 C C . ALA A 1 176 ? -0.777 3.889 100.719 1.00 51.84 176 ALA A C 1
ATOM 1348 O O . ALA A 1 176 ? -0.812 3.910 101.941 1.00 51.84 176 ALA A O 1
ATOM 1349 N N . GLU A 1 177 ? -0.424 2.805 100.012 1.00 49.03 177 GLU A N 1
ATOM 1350 C CA . GLU A 1 177 ? 0.375 1.646 100.473 1.00 49.03 177 GLU A CA 1
ATOM 1351 C C . GLU A 1 177 ? 1.041 1.011 99.227 1.00 49.03 177 GLU A C 1
ATOM 1353 O O . GLU A 1 177 ? 0.379 0.795 98.219 1.00 49.03 177 GLU A O 1
ATOM 1358 N N . ALA A 1 178 ? 2.371 0.976 99.093 1.00 47.41 178 ALA A N 1
ATOM 1359 C CA . ALA A 1 178 ? 3.367 0.085 99.710 1.00 47.41 178 ALA A CA 1
ATOM 1360 C C . ALA A 1 178 ? 3.689 -1.130 98.808 1.00 47.41 178 ALA A C 1
ATOM 1362 O O . ALA A 1 178 ? 2.813 -1.756 98.226 1.00 47.41 178 ALA A O 1
ATOM 1363 N N . GLY A 1 179 ? 4.990 -1.387 98.638 1.00 46.19 179 GLY A N 1
ATOM 1364 C CA . GLY A 1 179 ? 5.561 -2.194 97.558 1.00 46.19 179 GLY A CA 1
ATOM 1365 C C . GLY A 1 179 ? 5.463 -3.719 97.663 1.00 46.19 179 GLY A C 1
ATOM 1366 O O . GLY A 1 179 ? 4.895 -4.262 98.606 1.00 46.19 179 GLY A O 1
ATOM 1367 N N . ARG A 1 180 ? 6.107 -4.354 96.668 1.00 45.22 180 ARG A N 1
ATOM 1368 C CA . ARG A 1 180 ? 6.550 -5.760 96.469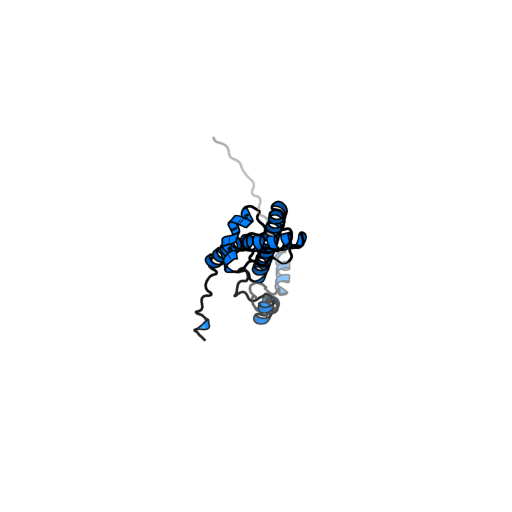 1.00 45.22 180 ARG A CA 1
ATOM 1369 C C . ARG A 1 180 ? 6.201 -6.123 95.020 1.00 45.22 180 ARG A C 1
ATOM 1371 O O . ARG A 1 180 ? 5.087 -5.853 94.600 1.00 45.22 180 ARG A O 1
ATOM 1378 N N . SER A 1 181 ? 7.035 -6.728 94.192 1.00 50.97 181 SER A N 1
ATOM 1379 C CA . SER A 1 181 ? 8.404 -7.255 94.239 1.00 50.97 181 SER A CA 1
ATOM 1380 C C . SER A 1 181 ? 8.721 -7.646 92.799 1.00 50.97 181 SER A C 1
ATOM 1382 O O . SER A 1 181 ? 7.769 -8.146 92.155 1.00 50.97 181 SER A O 1
#

pLDDT: mean 78.09, std 16.92, range [42.44, 97.94]

Foldseek 3Di:
DPVVVPPPPPPPDCVVVVVVVVCLVPVLLLCLLQQLLQVQQVVQPLHRQHADPVQSPVQVVVSVVQNSQGRGVVGGPGDGGGSVSSCVSSVVSSVVSVVVVVVVVVVCCVVPNPVPPPPDQDPVRCCVPVVVVVCVVCVCVVCVVVPPPPDVVVVVVVVVVVPDDDDDDDDDDDDDDDDDD